Protein AF-A0A942F341-F1 (afdb_monomer_lite)

Sequence (198 aa):
MPNTPIDQIRTALAEVRGSGQTAVDIAALLTFLDSVEADAPADAEIRKLNHDSQLTQYKAEHERHLAYYKASTDAEQEMFKSVIETAKTALSTSILVNGGATVALLAFLGNLLAKSQPAAAAMQAALNVSIICFALGVLLGAAATGTTYCAQYCYHRDFRRSAVTFHVLTVVLILSTYIAFASGLIGAYHAFLPRGAA

Secondary structure (DSSP, 8-state):
---SHHHHHHHHHHHHHHTT-----HHHHHHHHHHHHHTSHHHHHHHHHHHHHHHHHHHHHHHHHHHHHHHHHHHHHHHHHHHHHHHHHHHHHHHHHHHHHHHHHHHHHHHHHHTT-TTHHHHHHHHHHHHHHHHHHHHHHHHHHHHHHHHHHHHHTT-HHHHHHHHHHHHHHHHHHHHHHHHHHHHHHHHHS-S---

pLDDT: mean 87.27, std 11.6, range [35.25, 97.94]

Radius of gyration: 43.1 Å; chains: 1; bounding box: 89×33×111 Å

Foldseek 3Di:
DPPDLVSVLVVVVVVCVVVPDPDDDPVVVVVVVVVSVVVCPVVVVVVVVVVVVVVVVVVVVVVVVVVVVVVVVVVVVVVVVVVVVVVVVLLVVLLVVLVVLLVVLVVVLVVLVVVPDPLSVVLVVLLVLLSVLSVLLNVLSVVLVVLQVVLVVCVVVVVVVSNVVSVVSSVVSNVSSVVSNVRSVVSNVVSPDDPPDD

Structure (mmCIF, N/CA/C/O backbone):
data_AF-A0A942F341-F1
#
_entry.id   AF-A0A942F341-F1
#
loop_
_atom_site.group_PDB
_atom_site.id
_atom_site.type_symbol
_atom_site.label_atom_id
_atom_site.label_alt_id
_atom_site.label_comp_id
_atom_site.label_asym_id
_atom_site.label_entity_id
_atom_site.label_seq_id
_atom_site.pdbx_PDB_ins_code
_atom_site.Cartn_x
_atom_site.Cartn_y
_atom_site.Cartn_z
_atom_site.occupancy
_atom_site.B_iso_or_equiv
_atom_site.auth_seq_id
_atom_site.auth_comp_id
_atom_site.auth_asym_id
_atom_site.auth_atom_id
_atom_site.pdbx_PDB_model_num
ATOM 1 N N . MET A 1 1 ? -41.975 -22.857 56.292 1.00 38.16 1 MET A N 1
ATOM 2 C CA . MET A 1 1 ? -41.283 -22.044 57.312 1.00 38.16 1 MET A CA 1
ATOM 3 C C . MET A 1 1 ? -41.514 -20.585 56.944 1.00 38.16 1 MET A C 1
ATOM 5 O O . MET A 1 1 ? -41.358 -20.282 55.764 1.00 38.16 1 MET A O 1
ATOM 9 N N . PRO A 1 2 ? -42.011 -19.732 57.854 1.00 46.19 2 PRO A N 1
ATOM 10 C CA . PRO A 1 2 ? -42.279 -18.325 57.551 1.00 46.19 2 PRO A CA 1
ATOM 11 C C . PRO A 1 2 ? -40.948 -17.598 57.299 1.00 46.19 2 PRO A C 1
ATOM 13 O O . PRO A 1 2 ? -40.126 -17.499 58.203 1.00 46.19 2 PRO A O 1
ATOM 16 N N . ASN A 1 3 ? -40.716 -17.142 56.064 1.00 59.94 3 ASN A N 1
ATOM 17 C CA . ASN A 1 3 ? -39.423 -16.595 55.615 1.00 59.94 3 ASN A CA 1
ATOM 18 C C . ASN A 1 3 ? -39.366 -15.058 55.633 1.00 59.94 3 ASN A C 1
ATOM 20 O O . ASN A 1 3 ? -38.418 -14.472 55.115 1.00 59.94 3 ASN A O 1
ATOM 24 N N . THR A 1 4 ? -40.370 -14.387 56.204 1.00 71.94 4 THR A N 1
ATOM 25 C CA . THR A 1 4 ? -40.363 -12.929 56.354 1.00 71.94 4 THR A CA 1
ATOM 26 C C . THR A 1 4 ? -40.801 -12.515 57.763 1.00 71.94 4 THR A C 1
ATOM 28 O O . THR A 1 4 ? -41.647 -13.191 58.355 1.00 71.94 4 THR A O 1
ATOM 31 N N . PRO A 1 5 ? -40.290 -11.391 58.305 1.00 73.69 5 PRO A N 1
ATOM 32 C CA . PRO A 1 5 ? -40.703 -10.870 59.615 1.00 73.69 5 PRO A CA 1
ATOM 33 C C . PRO A 1 5 ? -42.221 -10.650 59.730 1.00 73.69 5 PRO A C 1
ATOM 35 O O . PRO A 1 5 ? -42.820 -10.858 60.781 1.00 73.69 5 PRO A O 1
ATOM 38 N N . ILE A 1 6 ? -42.880 -10.308 58.617 1.00 77.56 6 ILE A N 1
ATOM 39 C CA . ILE A 1 6 ? -44.336 -10.126 58.548 1.00 77.56 6 ILE A CA 1
ATOM 40 C C . ILE A 1 6 ? -45.082 -11.458 58.724 1.00 77.56 6 ILE A C 1
ATOM 42 O O . ILE A 1 6 ? -46.132 -11.491 59.368 1.00 77.56 6 ILE A O 1
ATOM 46 N N . ASP A 1 7 ? -44.549 -12.563 58.197 1.00 79.38 7 ASP A N 1
ATOM 47 C CA . ASP A 1 7 ? -45.158 -13.887 58.363 1.00 79.38 7 ASP A CA 1
ATOM 48 C C . ASP A 1 7 ? -45.036 -14.396 59.804 1.00 79.38 7 ASP A C 1
ATOM 50 O O . ASP A 1 7 ? -45.954 -15.051 60.307 1.00 79.38 7 ASP A O 1
ATOM 54 N N . GLN A 1 8 ? -43.944 -14.058 60.495 1.00 77.56 8 GLN A N 1
ATOM 55 C CA . GLN A 1 8 ? -43.759 -14.377 61.914 1.00 77.56 8 GLN A CA 1
ATOM 56 C C . GLN A 1 8 ? -44.781 -13.634 62.787 1.00 77.56 8 GLN A C 1
ATOM 58 O O . GLN A 1 8 ? -45.459 -14.260 63.602 1.00 77.56 8 GLN A O 1
ATOM 63 N N . ILE A 1 9 ? -44.991 -12.336 62.533 1.00 83.00 9 ILE A N 1
ATOM 64 C CA . ILE A 1 9 ? -46.016 -11.528 63.216 1.00 83.00 9 ILE A CA 1
ATOM 65 C C . ILE A 1 9 ? -47.422 -12.093 62.964 1.00 83.00 9 ILE A C 1
ATOM 67 O O . ILE A 1 9 ? -48.213 -12.244 63.895 1.00 83.00 9 ILE A O 1
ATOM 71 N N . ARG A 1 10 ? -47.747 -12.450 61.714 1.00 83.31 10 ARG A N 1
ATOM 72 C CA . ARG A 1 10 ? -49.054 -13.042 61.372 1.00 83.31 10 ARG A CA 1
ATOM 73 C C . ARG A 1 10 ? -49.293 -14.379 62.067 1.00 83.31 10 ARG A C 1
ATOM 75 O O . ARG A 1 10 ? -50.416 -14.639 62.492 1.00 83.31 10 ARG A O 1
ATOM 82 N N . THR A 1 11 ? -48.257 -15.205 62.183 1.00 84.12 11 THR A N 1
ATOM 83 C CA . THR A 1 11 ? -48.343 -16.517 62.837 1.00 84.12 11 THR A CA 1
ATOM 84 C C . THR A 1 11 ? -48.561 -16.362 64.343 1.00 84.12 11 THR A C 1
ATOM 86 O O . THR A 1 11 ? -49.495 -16.956 64.875 1.00 84.12 11 THR A O 1
ATOM 89 N N . ALA A 1 12 ? -47.798 -15.485 65.003 1.00 82.06 12 ALA A N 1
ATOM 90 C CA . ALA A 1 12 ? -47.948 -15.205 66.433 1.00 82.06 12 ALA A CA 1
ATOM 91 C C . ALA A 1 12 ? -49.340 -14.636 66.773 1.00 82.06 12 ALA A C 1
ATOM 93 O O . ALA A 1 12 ? -49.991 -15.080 67.718 1.00 82.06 12 ALA A O 1
ATOM 94 N N . LEU A 1 13 ? -49.859 -13.710 65.957 1.00 83.75 13 LEU A N 1
ATOM 95 C CA . LEU A 1 13 ? -51.214 -13.172 66.137 1.00 83.75 13 LEU A CA 1
ATOM 96 C C . LEU A 1 13 ? -52.308 -14.228 65.905 1.00 83.75 13 LEU A C 1
ATOM 98 O O . LEU A 1 13 ? -53.338 -14.202 66.579 1.00 83.75 13 LEU A O 1
ATOM 102 N N . ALA A 1 14 ? -52.110 -15.160 64.967 1.00 84.56 14 ALA A N 1
ATOM 103 C CA . ALA A 1 14 ? -53.049 -16.255 64.730 1.00 84.56 14 ALA A CA 1
ATOM 104 C C . ALA A 1 14 ? -53.091 -17.248 65.904 1.00 84.56 14 ALA A C 1
ATOM 106 O O . ALA A 1 14 ? -54.167 -17.733 66.255 1.00 84.56 14 ALA A O 1
ATOM 107 N N . GLU A 1 15 ? -51.949 -17.505 66.539 1.00 84.56 15 GLU A N 1
ATOM 108 C CA . GLU A 1 15 ? -51.826 -18.386 67.703 1.00 84.56 15 GLU A CA 1
ATOM 109 C C . GLU A 1 15 ? -52.485 -17.780 68.953 1.00 84.56 15 GLU A C 1
ATOM 111 O O . GLU A 1 15 ? -53.292 -18.437 69.615 1.00 84.56 15 GLU A O 1
ATOM 116 N N . VAL A 1 16 ? -52.253 -16.487 69.209 1.00 83.75 16 VAL A N 1
ATOM 117 C CA . VAL A 1 16 ? -52.914 -15.729 70.291 1.00 83.75 16 VAL A CA 1
ATOM 118 C C . VAL A 1 16 ? -54.429 -15.631 70.071 1.00 83.75 16 VAL A C 1
ATOM 120 O O . VAL A 1 16 ? -55.219 -15.701 71.011 1.00 83.75 16 VAL A O 1
ATOM 123 N N . ARG A 1 17 ? -54.874 -15.544 68.815 1.00 83.38 17 ARG A N 1
ATOM 124 C CA . ARG A 1 17 ? -56.303 -15.601 68.485 1.00 83.38 17 ARG A CA 1
ATOM 125 C C . ARG A 1 17 ? -56.902 -16.993 68.720 1.00 83.38 17 ARG A C 1
ATOM 127 O O . ARG A 1 17 ? -58.047 -17.097 69.157 1.00 83.38 17 ARG A O 1
ATOM 134 N N . GLY A 1 18 ? -56.147 -18.058 68.440 1.00 81.81 18 GLY A N 1
ATOM 135 C CA . GLY A 1 18 ? -56.561 -19.450 68.651 1.00 81.81 18 GLY A CA 1
ATOM 136 C C . GLY A 1 18 ? -56.750 -19.823 70.125 1.00 81.81 18 GLY A C 1
ATOM 137 O O . GLY A 1 18 ? -57.582 -20.672 70.436 1.00 81.81 18 GLY A O 1
ATOM 138 N N . SER A 1 19 ? -56.052 -19.142 71.037 1.00 80.50 19 SER A N 1
ATOM 139 C CA . SER A 1 19 ? -56.212 -19.287 72.492 1.00 80.50 19 SER A CA 1
ATOM 140 C C . SER A 1 19 ? -57.372 -18.467 73.081 1.00 80.50 19 SER A C 1
ATOM 142 O O . SER A 1 19 ? -57.554 -18.434 74.298 1.00 80.50 19 SER A O 1
ATOM 144 N N . GLY A 1 20 ? -58.205 -17.850 72.232 1.00 79.69 20 GLY A N 1
ATOM 145 C CA . GLY A 1 20 ? -59.437 -17.166 72.632 1.00 79.69 20 GLY A CA 1
ATOM 146 C C . GLY A 1 20 ? -59.272 -15.686 72.984 1.00 79.69 20 GLY A C 1
ATOM 147 O O . GLY A 1 20 ? -60.250 -15.054 73.383 1.00 79.69 20 GLY A O 1
ATOM 148 N N . GLN A 1 21 ? -58.079 -15.103 72.817 1.00 79.06 21 GLN A N 1
ATOM 149 C CA . GLN A 1 21 ? -57.884 -13.662 72.987 1.00 79.06 21 GLN A CA 1
ATOM 150 C C . GLN A 1 21 ? -58.311 -12.889 71.732 1.00 79.06 21 GLN A C 1
ATOM 152 O O . GLN A 1 21 ? -57.914 -13.197 70.609 1.00 79.06 21 G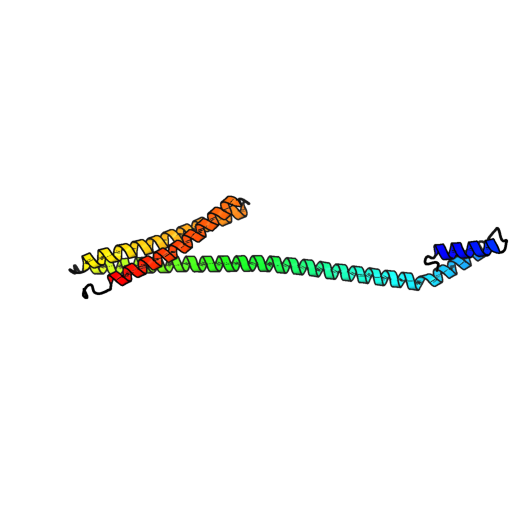LN A O 1
ATOM 157 N N . THR A 1 22 ? -59.114 -11.841 71.924 1.00 78.50 22 THR A N 1
ATOM 158 C CA . THR A 1 22 ? -59.578 -10.940 70.851 1.00 78.50 22 THR A CA 1
ATOM 159 C C . THR A 1 22 ? -58.888 -9.577 70.865 1.00 78.50 22 THR A C 1
ATOM 161 O O . THR A 1 22 ? -59.092 -8.782 69.951 1.00 78.50 22 THR A O 1
ATOM 164 N N . ALA A 1 23 ? -58.091 -9.300 71.898 1.00 76.44 23 ALA A N 1
ATOM 165 C CA . ALA A 1 23 ? -57.328 -8.072 72.070 1.00 76.44 23 ALA A CA 1
ATOM 166 C C . ALA A 1 23 ? -55.916 -8.425 72.544 1.00 76.44 23 ALA A C 1
ATOM 168 O O . ALA A 1 23 ? -55.753 -9.303 73.389 1.00 76.44 23 ALA A O 1
ATOM 169 N N . VAL A 1 24 ? -54.919 -7.739 71.990 1.00 80.25 24 VAL A N 1
ATOM 170 C CA . VAL A 1 24 ? -53.507 -7.894 72.353 1.00 80.25 24 VAL A CA 1
ATOM 171 C C . VAL A 1 24 ? -53.073 -6.634 73.086 1.00 80.25 24 VAL A C 1
ATOM 173 O O . VAL A 1 24 ? -53.390 -5.525 72.652 1.00 80.25 24 VAL A O 1
ATOM 176 N N . ASP A 1 25 ? -52.368 -6.806 74.199 1.00 87.19 25 ASP A N 1
ATOM 177 C CA . ASP A 1 25 ? -51.787 -5.687 74.931 1.00 87.19 25 ASP A CA 1
ATOM 178 C C . ASP A 1 25 ? -50.686 -5.005 74.103 1.00 87.19 25 ASP A C 1
ATOM 180 O O . ASP A 1 25 ? -49.832 -5.663 73.504 1.00 87.19 25 ASP A O 1
ATOM 184 N N . ILE A 1 26 ? -50.712 -3.672 74.063 1.00 78.94 26 ILE A N 1
ATOM 185 C CA . ILE A 1 26 ? -49.788 -2.882 73.241 1.00 78.94 26 ILE A CA 1
ATOM 186 C C . ILE A 1 26 ? -48.346 -3.039 73.741 1.00 78.94 26 ILE A C 1
ATOM 188 O O . ILE A 1 26 ? -47.437 -3.141 72.920 1.00 78.94 26 ILE A O 1
ATOM 192 N N . ALA A 1 27 ? -48.118 -3.101 75.056 1.00 83.12 27 ALA A N 1
ATOM 193 C CA . ALA A 1 27 ? -46.773 -3.253 75.608 1.00 83.12 27 ALA A CA 1
ATOM 194 C C . ALA A 1 27 ? -46.204 -4.654 75.328 1.00 83.12 27 ALA A C 1
ATOM 196 O O . ALA A 1 27 ? -45.030 -4.785 74.979 1.00 83.12 27 ALA A O 1
ATOM 197 N N . ALA A 1 28 ? -47.041 -5.692 75.393 1.00 83.00 28 ALA A N 1
ATOM 198 C CA . ALA A 1 28 ? -46.665 -7.050 75.002 1.00 83.00 28 ALA A CA 1
ATOM 199 C C . ALA A 1 28 ? -46.344 -7.154 73.500 1.00 83.00 28 ALA A C 1
ATOM 201 O O . ALA A 1 28 ? -45.360 -7.791 73.125 1.00 83.00 28 ALA A O 1
ATOM 202 N N . LEU A 1 29 ? -47.131 -6.492 72.642 1.00 83.81 29 LEU A N 1
ATOM 203 C CA . LEU A 1 29 ? -46.875 -6.458 71.201 1.00 83.81 29 LEU A CA 1
ATOM 204 C C . LEU A 1 29 ? -45.575 -5.716 70.871 1.00 83.81 29 LEU A C 1
ATOM 206 O O . LEU A 1 29 ? -44.805 -6.202 70.052 1.00 83.81 29 LEU A O 1
ATOM 210 N N . LEU A 1 30 ? -45.310 -4.579 71.519 1.00 84.12 30 LEU A N 1
ATOM 211 C CA . LEU A 1 30 ? -44.050 -3.847 71.356 1.00 84.12 30 LEU A CA 1
ATOM 212 C C . LEU A 1 30 ? -42.851 -4.693 71.802 1.00 84.12 30 LEU A C 1
ATOM 214 O O . LEU A 1 30 ? -41.894 -4.815 71.052 1.00 84.12 30 LEU A O 1
ATOM 218 N N . THR A 1 31 ? -42.956 -5.384 72.941 1.00 85.56 31 THR A N 1
ATOM 219 C CA . THR A 1 31 ? -41.899 -6.289 73.434 1.00 85.56 31 THR A CA 1
ATOM 220 C C . THR A 1 31 ? -41.618 -7.433 72.451 1.00 85.56 31 THR A C 1
ATOM 222 O O . THR A 1 31 ? -40.469 -7.818 72.239 1.00 85.56 31 THR A O 1
ATOM 225 N N . PHE A 1 32 ? -42.663 -7.980 71.824 1.00 82.75 32 PHE A N 1
ATOM 226 C CA . PHE A 1 32 ? -42.508 -8.992 70.781 1.00 82.75 32 PHE A CA 1
ATOM 227 C C . PHE A 1 32 ? -41.848 -8.414 69.521 1.00 82.75 32 PHE A C 1
ATOM 229 O O . PHE A 1 32 ? -40.933 -9.030 68.980 1.00 82.75 32 PHE A O 1
ATOM 236 N N . LEU A 1 33 ? -42.265 -7.227 69.070 1.00 81.50 33 LEU A N 1
ATOM 237 C CA . LEU A 1 33 ? -41.658 -6.555 67.917 1.00 81.50 33 LEU A CA 1
ATOM 238 C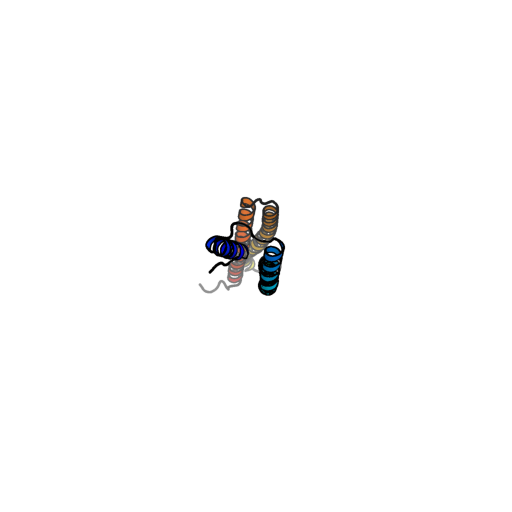 C . LEU A 1 33 ? -40.172 -6.248 68.155 1.00 81.50 33 LEU A C 1
ATOM 240 O O . LEU A 1 33 ? -39.367 -6.537 67.274 1.00 81.50 33 LEU A O 1
ATOM 244 N N . ASP A 1 34 ? -39.805 -5.790 69.355 1.00 82.12 34 ASP A N 1
ATOM 245 C CA . ASP A 1 34 ? -38.410 -5.562 69.754 1.00 82.12 34 ASP A CA 1
ATOM 246 C C . ASP A 1 34 ? -37.585 -6.861 69.687 1.00 82.12 34 ASP A C 1
ATOM 248 O O . ASP A 1 34 ? -36.433 -6.849 69.255 1.00 82.12 34 ASP A O 1
ATOM 252 N N . SER A 1 35 ? -38.174 -8.007 70.058 1.00 77.62 35 SER A N 1
ATOM 253 C CA . SER A 1 35 ? -37.505 -9.315 69.965 1.00 77.62 35 SER A CA 1
ATOM 254 C C . SER A 1 35 ? -37.313 -9.792 68.520 1.00 77.62 35 SER A C 1
ATOM 256 O O . SER A 1 35 ? -36.260 -10.326 68.183 1.00 77.62 35 SER A O 1
ATOM 258 N N . VAL A 1 36 ? -38.285 -9.526 67.640 1.00 75.50 36 VAL A N 1
ATOM 259 C CA . VAL A 1 36 ? -38.202 -9.862 66.209 1.00 75.50 36 VAL A CA 1
ATOM 260 C C . VAL A 1 36 ? -37.186 -8.965 65.492 1.00 75.50 36 VAL A C 1
ATOM 262 O O . VAL A 1 36 ? -36.497 -9.412 64.577 1.00 75.50 36 VAL A O 1
ATOM 265 N N . GLU A 1 37 ? -37.062 -7.702 65.906 1.00 69.31 37 GLU A N 1
ATOM 266 C CA . GLU A 1 37 ? -36.073 -6.763 65.371 1.00 69.31 37 GLU A CA 1
ATOM 267 C C . GLU A 1 37 ? -34.652 -7.067 65.882 1.00 69.31 37 GLU A C 1
ATOM 269 O O . GLU A 1 37 ? -33.692 -6.971 65.114 1.00 69.31 37 GLU A O 1
ATOM 274 N N . ALA A 1 38 ? -34.513 -7.531 67.130 1.00 66.81 38 ALA A N 1
ATOM 275 C CA . ALA A 1 38 ? -33.248 -7.999 67.703 1.00 66.81 38 ALA A CA 1
ATOM 276 C C . ALA A 1 38 ? -32.718 -9.298 67.062 1.00 66.81 38 ALA A C 1
ATOM 278 O O . ALA A 1 38 ? -31.503 -9.502 67.037 1.00 66.81 38 ALA A O 1
ATOM 279 N N . ASP A 1 39 ? -33.597 -10.129 66.494 1.00 63.91 39 ASP A N 1
ATOM 280 C CA . ASP A 1 39 ? -33.243 -11.329 65.720 1.00 63.91 39 ASP A CA 1
ATOM 281 C C . ASP A 1 39 ? -32.966 -11.034 64.225 1.00 63.91 39 ASP A C 1
ATOM 283 O O . ASP A 1 39 ? -32.412 -11.870 63.509 1.00 63.91 39 ASP A O 1
ATOM 287 N N . ALA A 1 40 ? -33.259 -9.818 63.742 1.00 60.59 40 ALA A N 1
ATOM 288 C CA . ALA A 1 40 ? -33.011 -9.376 62.364 1.00 60.59 40 ALA A CA 1
ATOM 289 C C . ALA A 1 40 ? -31.607 -8.794 61.995 1.00 60.59 40 ALA A C 1
ATOM 291 O O . ALA A 1 40 ? -31.382 -8.571 60.793 1.00 60.59 40 ALA A O 1
ATOM 292 N N . PRO A 1 41 ? -30.640 -8.515 62.905 1.00 56.38 41 PRO A N 1
ATOM 293 C CA . PRO A 1 41 ? -29.426 -7.767 62.558 1.00 56.38 41 PRO A CA 1
ATOM 294 C C . PRO A 1 41 ? -28.422 -8.582 61.731 1.00 56.38 41 PRO A C 1
ATOM 296 O O . PRO A 1 41 ? -27.771 -8.019 60.848 1.00 56.38 41 PRO A O 1
ATOM 299 N N . ALA A 1 42 ? -28.353 -9.905 61.924 1.00 57.97 42 ALA A N 1
ATOM 300 C CA . ALA A 1 42 ? -27.475 -10.774 61.135 1.00 57.97 42 ALA A CA 1
ATOM 301 C C . ALA A 1 42 ? -27.863 -10.778 59.642 1.00 57.97 42 ALA A C 1
ATOM 303 O O . ALA A 1 42 ? -27.003 -10.704 58.765 1.00 57.97 42 ALA A O 1
ATOM 304 N N . ASP A 1 43 ? -29.161 -10.757 59.337 1.00 66.00 43 ASP A N 1
ATOM 305 C CA . ASP A 1 43 ? -29.656 -10.789 57.960 1.00 66.00 43 ASP A CA 1
ATOM 306 C C . ASP A 1 43 ? -29.518 -9.437 57.249 1.00 66.00 43 ASP A C 1
ATOM 308 O O . ASP A 1 43 ? -29.349 -9.375 56.029 1.00 66.00 43 ASP A O 1
ATOM 312 N N . ALA A 1 44 ? -29.620 -8.322 57.977 1.00 70.62 44 ALA A N 1
ATOM 313 C CA . ALA A 1 44 ? -29.443 -6.985 57.410 1.00 70.62 44 ALA A CA 1
ATOM 314 C C . ALA A 1 44 ? -27.983 -6.723 57.001 1.00 70.62 44 ALA A C 1
ATOM 316 O O . ALA A 1 44 ? -27.732 -6.253 55.887 1.00 70.62 44 ALA A O 1
ATOM 317 N N . GLU A 1 45 ? -27.026 -7.081 57.859 1.00 77.38 45 GLU A N 1
ATOM 318 C CA . GLU A 1 45 ? -25.598 -6.911 57.587 1.00 77.38 45 GLU A CA 1
ATOM 319 C C . GLU A 1 45 ? -25.111 -7.861 56.482 1.00 77.38 45 GLU A C 1
ATOM 321 O O . GLU A 1 45 ? -24.448 -7.420 55.539 1.00 77.38 45 GLU A O 1
ATOM 326 N N . ILE A 1 46 ? -25.543 -9.130 56.503 1.00 75.38 46 ILE A N 1
ATOM 327 C CA . ILE A 1 46 ? -25.253 -10.101 55.435 1.00 75.38 46 ILE A CA 1
ATOM 328 C C . ILE A 1 46 ? -25.840 -9.645 54.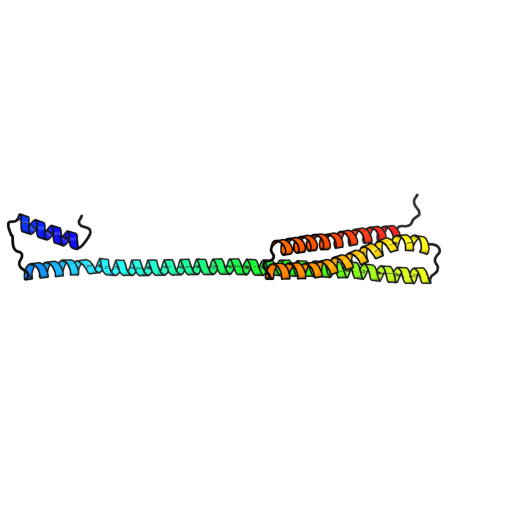090 1.00 75.38 46 ILE A C 1
ATOM 330 O O . ILE A 1 46 ? -25.173 -9.754 53.060 1.00 75.38 46 ILE A O 1
ATOM 334 N N . ARG A 1 47 ? -27.059 -9.083 54.058 1.00 77.31 47 ARG A N 1
ATOM 335 C CA . ARG A 1 47 ? -27.642 -8.522 52.822 1.00 77.31 47 ARG A CA 1
ATOM 336 C C . ARG A 1 47 ? -26.834 -7.351 52.277 1.00 77.31 47 ARG A C 1
ATOM 338 O O . ARG A 1 47 ? -26.642 -7.277 51.066 1.00 77.31 47 ARG A O 1
ATOM 345 N N . LYS A 1 48 ? -26.346 -6.464 53.146 1.00 84.00 48 LYS A N 1
ATOM 346 C CA . LYS A 1 48 ? -25.523 -5.319 52.743 1.00 84.00 48 LYS A CA 1
ATOM 347 C C . LYS A 1 48 ? -24.165 -5.766 52.197 1.00 84.00 48 LYS A C 1
ATOM 349 O O . LYS A 1 48 ? -23.790 -5.342 51.112 1.00 84.00 48 LYS A O 1
ATOM 354 N N . LEU A 1 49 ? -23.490 -6.692 52.881 1.00 83.06 49 LEU A N 1
ATOM 355 C CA . LEU A 1 49 ? -22.237 -7.300 52.416 1.00 83.06 49 LEU A CA 1
ATOM 356 C C . LEU A 1 49 ? -22.407 -8.010 51.066 1.00 83.06 49 LEU A C 1
ATOM 358 O O . LEU A 1 49 ? -21.584 -7.838 50.169 1.00 83.06 49 LEU A O 1
ATOM 362 N N . ASN A 1 50 ? -23.494 -8.767 50.890 1.00 82.38 50 ASN A N 1
ATOM 363 C CA . ASN A 1 50 ? -23.809 -9.416 49.617 1.00 82.38 50 ASN A CA 1
ATOM 364 C C . ASN A 1 50 ? -24.093 -8.398 48.508 1.00 82.38 50 ASN A C 1
ATOM 366 O O . ASN A 1 50 ? -23.637 -8.585 47.383 1.00 82.38 50 ASN A O 1
ATOM 370 N N . HIS A 1 51 ? -24.816 -7.320 48.815 1.00 85.88 51 HIS A N 1
ATOM 371 C CA . HIS A 1 51 ? -25.084 -6.248 47.863 1.00 85.88 51 HIS A CA 1
ATOM 372 C C . HIS A 1 51 ? -23.799 -5.521 47.442 1.00 85.88 51 HIS A C 1
ATOM 374 O O . HIS A 1 51 ? -23.558 -5.363 46.247 1.00 85.88 51 HIS A O 1
ATOM 380 N N . ASP A 1 52 ? -22.938 -5.154 48.392 1.00 89.75 52 ASP A N 1
ATOM 381 C CA . ASP A 1 52 ? -21.662 -4.480 48.124 1.00 89.75 52 ASP A CA 1
ATOM 382 C C . ASP A 1 52 ? -20.690 -5.389 47.356 1.00 89.75 52 ASP A C 1
ATOM 384 O O . ASP A 1 52 ? -20.007 -4.941 46.429 1.00 89.75 52 ASP A O 1
ATOM 388 N N . SER A 1 53 ? -20.667 -6.684 47.686 1.00 90.19 53 SER A N 1
ATOM 389 C CA . SER A 1 53 ? -19.905 -7.701 46.953 1.00 90.19 53 SER A CA 1
ATOM 390 C C . SER A 1 53 ? -20.385 -7.820 45.505 1.00 90.19 53 SER A C 1
ATOM 392 O O . SER A 1 53 ? -19.575 -7.725 44.581 1.00 90.19 53 SER A O 1
ATOM 394 N N . GLN A 1 54 ? -21.700 -7.923 45.280 1.00 91.88 54 GLN A N 1
ATOM 395 C CA . GLN A 1 54 ? -22.280 -7.935 43.933 1.00 91.88 54 GLN A CA 1
ATOM 396 C C . GLN A 1 54 ? -21.953 -6.651 43.172 1.00 91.88 54 GLN A C 1
ATOM 398 O O . GLN A 1 54 ? -21.524 -6.715 42.025 1.00 91.88 54 GLN A O 1
ATOM 403 N N . LEU A 1 55 ? -22.098 -5.484 43.802 1.00 94.81 55 LEU A N 1
ATOM 404 C CA . LEU A 1 55 ? -21.797 -4.198 43.175 1.00 94.81 55 LEU A CA 1
ATOM 405 C C . LEU A 1 55 ? -20.323 -4.110 42.757 1.00 94.81 55 LEU A C 1
ATOM 407 O O . LEU A 1 55 ? -20.006 -3.603 41.682 1.00 94.81 55 LEU A O 1
ATOM 411 N N . THR A 1 56 ? -19.424 -4.625 43.595 1.00 93.19 56 THR A N 1
ATOM 412 C CA . THR A 1 56 ? -17.987 -4.687 43.311 1.00 93.19 56 THR A CA 1
ATOM 413 C C . THR A 1 56 ? -17.697 -5.635 42.151 1.00 93.19 56 THR A C 1
ATOM 415 O O . THR A 1 56 ? -16.946 -5.270 41.249 1.00 93.19 56 THR A O 1
ATOM 418 N N . GLN A 1 57 ? -18.332 -6.811 42.120 1.00 93.62 57 GLN A N 1
ATOM 419 C CA . GLN A 1 57 ? -18.218 -7.751 41.001 1.00 93.62 57 GLN A CA 1
ATOM 420 C C . GLN A 1 57 ? -18.739 -7.145 39.694 1.00 93.62 57 GLN A C 1
ATOM 422 O O . GLN A 1 57 ? -18.038 -7.202 38.687 1.00 93.62 57 GLN A O 1
ATOM 427 N N . TYR A 1 58 ? -19.904 -6.491 39.712 1.00 94.06 58 TYR A N 1
ATOM 428 C CA . TYR A 1 58 ? -20.456 -5.807 38.540 1.00 94.06 58 TYR A CA 1
ATOM 429 C C . TYR A 1 58 ? -19.532 -4.701 38.030 1.00 94.06 58 TYR A C 1
ATOM 431 O O . TYR A 1 58 ? -19.326 -4.581 36.824 1.00 94.06 58 TYR A O 1
ATOM 439 N N . LYS A 1 59 ? -18.946 -3.903 38.931 1.00 95.88 59 LYS A N 1
ATOM 440 C CA . LYS A 1 59 ? -17.966 -2.873 38.557 1.00 95.88 59 LYS A CA 1
ATOM 441 C C . LYS A 1 59 ? -16.712 -3.488 37.947 1.00 95.88 59 LYS A C 1
ATOM 443 O O . LYS A 1 59 ? -16.303 -3.057 36.876 1.00 95.88 59 LYS A O 1
ATOM 448 N N . ALA A 1 60 ? -16.153 -4.521 38.576 1.00 93.81 60 ALA A N 1
ATOM 449 C CA . ALA A 1 60 ? -14.965 -5.208 38.080 1.00 93.81 60 ALA A CA 1
ATOM 450 C C . ALA A 1 60 ? -15.206 -5.856 36.706 1.00 93.81 60 ALA A C 1
ATOM 452 O O . ALA A 1 60 ? -14.361 -5.773 35.816 1.00 93.81 60 ALA A O 1
ATOM 453 N N . GLU A 1 61 ? -16.372 -6.470 36.499 1.00 94.19 61 GLU A N 1
ATOM 454 C CA . GLU A 1 61 ? -16.746 -7.043 35.209 1.00 94.19 61 GLU A CA 1
ATOM 455 C C . GLU A 1 61 ? -16.945 -5.954 34.150 1.00 94.19 61 GLU A C 1
ATOM 457 O O . GLU A 1 61 ? -16.419 -6.076 33.042 1.00 94.19 61 GLU A O 1
ATOM 462 N N . HIS A 1 62 ? -17.625 -4.859 34.490 1.00 95.44 62 HIS A N 1
ATOM 463 C CA . HIS A 1 62 ? -17.808 -3.727 33.586 1.00 95.44 62 HIS A CA 1
ATOM 464 C C . HIS A 1 62 ? -16.472 -3.096 33.174 1.00 95.44 62 HIS A C 1
ATOM 466 O O . HIS A 1 62 ? -16.228 -2.891 31.985 1.00 95.44 62 HIS A O 1
ATOM 472 N N . GLU A 1 63 ? -15.577 -2.854 34.131 1.00 95.88 63 GLU A N 1
ATOM 473 C CA . GLU A 1 63 ? -14.224 -2.354 33.876 1.00 95.88 63 GLU A CA 1
ATOM 474 C C . GLU A 1 63 ? -13.426 -3.319 33.000 1.00 95.88 63 GLU A C 1
ATOM 476 O O . GLU A 1 63 ? -12.781 -2.884 32.045 1.00 95.88 63 GLU A O 1
ATOM 481 N N . ARG A 1 64 ? -13.524 -4.632 33.249 1.00 95.19 64 ARG A N 1
ATOM 482 C CA . ARG A 1 64 ? -12.902 -5.653 32.397 1.00 95.19 64 ARG A CA 1
ATOM 483 C C . ARG A 1 64 ? -13.437 -5.589 30.969 1.00 95.19 64 ARG A C 1
ATOM 485 O O . ARG A 1 64 ? -12.646 -5.655 30.032 1.00 95.19 64 ARG A O 1
ATOM 492 N N . HIS A 1 65 ? -14.751 -5.460 30.787 1.00 95.50 65 HIS A N 1
ATOM 493 C CA . HIS A 1 65 ? -15.348 -5.337 29.459 1.00 95.50 65 HIS A CA 1
ATOM 494 C C . HIS A 1 65 ? -14.874 -4.071 28.750 1.00 95.50 65 HIS A C 1
ATOM 496 O O . HIS A 1 65 ? -14.438 -4.158 27.607 1.00 95.50 65 HIS A O 1
ATOM 502 N N . LEU A 1 66 ? -14.891 -2.917 29.420 1.00 97.06 66 LEU A N 1
ATOM 503 C CA . LEU A 1 66 ? -14.389 -1.665 28.853 1.00 97.06 66 LEU A CA 1
ATOM 504 C C . LEU A 1 66 ? -12.909 -1.766 28.471 1.00 97.06 66 LEU A C 1
ATOM 506 O O . LEU A 1 66 ? -12.534 -1.360 27.372 1.00 97.06 66 LEU A O 1
ATOM 510 N N . ALA A 1 67 ? -12.082 -2.338 29.347 1.00 95.94 67 ALA A N 1
ATOM 511 C CA . ALA A 1 67 ? -10.664 -2.554 29.088 1.00 95.94 67 ALA A CA 1
ATOM 512 C C . ALA A 1 67 ? -10.448 -3.490 27.892 1.00 95.94 67 ALA A C 1
ATOM 514 O O . ALA A 1 67 ? -9.620 -3.198 27.033 1.00 95.94 67 ALA A O 1
ATOM 515 N N . TYR A 1 68 ? -11.226 -4.571 27.798 1.00 95.56 68 TYR A N 1
ATOM 516 C CA . TYR A 1 68 ? -11.172 -5.506 26.678 1.00 95.56 68 TYR A CA 1
ATOM 517 C C . TYR A 1 68 ? -11.578 -4.846 25.356 1.00 95.56 68 TYR A C 1
ATOM 519 O O . TYR A 1 68 ? -10.839 -4.940 24.379 1.00 95.56 68 TYR A O 1
ATOM 527 N N . TYR A 1 69 ? -12.713 -4.137 25.322 1.00 95.31 69 TYR A N 1
ATOM 528 C CA . TYR A 1 69 ? -13.164 -3.431 24.120 1.00 95.31 69 TYR A CA 1
ATOM 529 C C . TYR A 1 69 ? -12.142 -2.396 23.672 1.00 95.31 69 TYR A C 1
ATOM 531 O O . TYR A 1 69 ? -11.788 -2.369 22.498 1.00 95.31 69 TYR A O 1
ATOM 539 N N . LYS A 1 70 ? -11.623 -1.596 24.608 1.00 96.44 70 LYS A N 1
ATOM 540 C CA . LYS A 1 70 ? -10.600 -0.595 24.317 1.00 96.44 70 LYS A CA 1
ATOM 541 C C . LYS A 1 70 ? -9.328 -1.232 23.758 1.00 96.44 70 LYS A C 1
ATOM 543 O O . LYS A 1 70 ? -8.841 -0.798 22.721 1.00 96.44 70 LYS A O 1
ATOM 548 N N . ALA A 1 71 ? -8.830 -2.292 24.396 1.00 95.81 71 ALA A N 1
ATOM 549 C CA . ALA A 1 71 ? -7.655 -3.014 23.917 1.00 95.81 71 ALA A CA 1
ATOM 550 C C . ALA A 1 71 ? -7.876 -3.603 22.514 1.00 95.81 71 ALA A C 1
ATOM 552 O O . ALA A 1 71 ? -6.988 -3.517 21.672 1.00 95.81 71 ALA A O 1
ATOM 553 N N . SER A 1 72 ? -9.066 -4.147 22.238 1.00 95.19 72 SER A N 1
ATOM 554 C CA . SER A 1 72 ? -9.421 -4.671 20.914 1.00 95.19 72 SER A CA 1
ATOM 555 C C . SER A 1 72 ? -9.458 -3.569 19.856 1.00 95.19 72 SER A C 1
ATOM 557 O O . SER A 1 72 ? -8.852 -3.717 18.799 1.00 95.19 72 SER A O 1
ATOM 559 N N . THR A 1 73 ? -10.123 -2.443 20.134 1.00 95.38 73 THR A N 1
ATOM 560 C CA . THR A 1 73 ? -10.202 -1.324 19.184 1.00 95.38 73 THR A CA 1
ATOM 561 C C . THR A 1 73 ? -8.840 -0.689 18.930 1.00 95.38 73 THR A C 1
ATOM 563 O O . THR A 1 73 ? -8.535 -0.324 17.794 1.00 95.38 73 THR A O 1
ATOM 566 N N . ASP A 1 74 ? -8.008 -0.573 19.966 1.00 94.88 74 ASP A N 1
ATOM 567 C CA . ASP A 1 74 ? -6.659 -0.019 19.851 1.00 94.88 74 ASP A CA 1
ATOM 568 C C . ASP A 1 74 ? -5.770 -0.954 19.013 1.00 94.88 74 ASP A C 1
ATOM 570 O O . ASP A 1 74 ? -5.096 -0.495 18.087 1.00 94.88 74 ASP A O 1
ATOM 574 N N . ALA A 1 75 ? -5.850 -2.270 19.250 1.00 95.44 75 ALA A N 1
ATOM 575 C CA . ALA A 1 75 ? -5.139 -3.277 18.464 1.00 95.44 75 ALA A CA 1
ATOM 576 C C . ALA A 1 75 ? -5.569 -3.283 16.986 1.00 95.44 75 ALA A C 1
ATOM 578 O O . ALA A 1 75 ? -4.720 -3.363 16.098 1.00 95.44 75 ALA A O 1
ATOM 579 N N . GLU A 1 76 ? -6.867 -3.151 16.692 1.00 92.00 76 GLU A N 1
ATOM 580 C CA . GLU A 1 76 ? -7.371 -3.046 15.315 1.00 92.00 76 GLU A CA 1
ATOM 581 C C . GLU A 1 76 ? -6.826 -1.804 14.595 1.00 92.00 76 GLU A C 1
ATOM 583 O O . GLU A 1 76 ? -6.394 -1.889 13.441 1.00 92.00 76 GLU A O 1
ATOM 588 N N . GLN A 1 77 ? -6.800 -0.652 15.272 1.00 91.25 77 GLN A N 1
ATOM 589 C CA . GLN A 1 77 ? -6.252 0.582 14.708 1.00 91.25 77 GLN A CA 1
ATOM 590 C C . GLN A 1 77 ? -4.742 0.494 14.479 1.00 91.25 77 GLN A C 1
ATOM 592 O O . GLN A 1 77 ? -4.247 0.978 13.457 1.00 91.25 77 GLN A O 1
ATOM 597 N N . GLU A 1 78 ? -4.001 -0.097 15.414 1.00 94.94 78 GLU A N 1
ATOM 598 C CA . GLU A 1 78 ? -2.558 -0.288 15.290 1.00 94.94 78 GLU A CA 1
ATOM 599 C C . GLU A 1 78 ? -2.221 -1.256 14.151 1.00 94.94 78 GLU A C 1
ATOM 601 O O . GLU A 1 78 ? -1.387 -0.940 13.298 1.00 94.94 78 GLU A O 1
ATOM 606 N N . MET A 1 79 ? -2.938 -2.379 14.061 1.00 93.62 79 MET A N 1
ATOM 607 C CA . MET A 1 79 ? -2.807 -3.328 12.958 1.00 93.62 79 MET A CA 1
ATOM 608 C C . MET A 1 79 ? -3.098 -2.652 11.614 1.00 93.62 79 MET A C 1
ATOM 610 O O . MET A 1 79 ? -2.318 -2.791 10.671 1.00 93.62 79 MET A O 1
ATOM 614 N N . PHE A 1 80 ? -4.177 -1.871 11.522 1.00 86.56 80 PHE A N 1
ATOM 615 C CA . PHE A 1 80 ? -4.515 -1.141 10.303 1.00 86.56 80 PHE A CA 1
ATOM 616 C C . PHE A 1 80 ? -3.412 -0.152 9.897 1.00 86.56 80 PHE A C 1
ATOM 618 O O . PHE A 1 80 ? -2.992 -0.134 8.739 1.00 86.56 80 PHE A O 1
ATOM 625 N N . LYS A 1 81 ? -2.883 0.631 10.847 1.00 89.75 81 LYS A N 1
ATOM 626 C CA . LYS A 1 81 ? -1.757 1.549 10.600 1.00 89.75 81 LYS A CA 1
ATOM 627 C C . LYS A 1 81 ? -0.511 0.804 10.119 1.00 8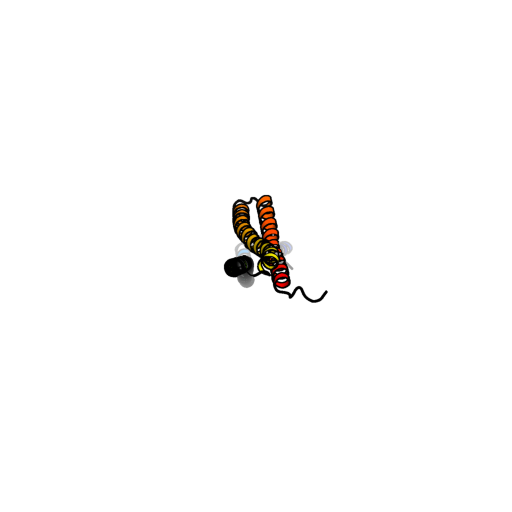9.75 81 LYS A C 1
ATOM 629 O O . LYS A 1 81 ? 0.104 1.230 9.144 1.00 89.75 81 LYS A O 1
ATOM 634 N N . SER A 1 82 ? -0.172 -0.313 10.760 1.00 94.31 82 SER A N 1
ATOM 635 C CA . SER A 1 82 ? 0.975 -1.153 10.395 1.00 94.31 82 SER A CA 1
ATOM 636 C C . SER A 1 82 ? 0.867 -1.684 8.959 1.00 94.31 82 SER A C 1
ATOM 638 O O . SER A 1 82 ? 1.813 -1.573 8.173 1.00 94.31 82 SER A O 1
ATOM 640 N N . VAL A 1 83 ? -0.313 -2.176 8.566 1.00 88.75 83 VAL A N 1
ATOM 641 C CA . VAL A 1 83 ? -0.577 -2.649 7.197 1.00 88.75 83 VAL A CA 1
ATOM 642 C C . VAL A 1 83 ? -0.434 -1.516 6.177 1.00 88.75 83 VAL A C 1
ATOM 644 O O . VAL A 1 83 ? 0.206 -1.706 5.141 1.00 88.75 83 VAL A O 1
ATOM 647 N N . ILE A 1 84 ? -0.981 -0.328 6.459 1.00 85.38 84 ILE A N 1
ATOM 648 C CA . ILE A 1 84 ? -0.884 0.830 5.557 1.00 85.38 84 ILE A CA 1
ATOM 649 C C . ILE A 1 84 ? 0.564 1.306 5.400 1.00 85.38 84 ILE A C 1
ATOM 651 O O . ILE A 1 84 ? 0.993 1.567 4.275 1.00 85.38 84 ILE A O 1
ATOM 655 N N . GLU A 1 85 ? 1.340 1.382 6.484 1.00 90.88 85 GLU A N 1
ATOM 656 C CA . GLU A 1 85 ? 2.743 1.806 6.400 1.00 90.88 85 GLU A CA 1
ATOM 657 C C . GLU A 1 85 ? 3.599 0.772 5.653 1.00 90.88 85 GLU A C 1
ATOM 659 O O . GLU A 1 85 ? 4.444 1.132 4.826 1.00 90.88 85 GLU A O 1
ATOM 664 N N . THR A 1 86 ? 3.321 -0.520 5.854 1.00 92.50 86 THR A N 1
ATOM 665 C CA . THR A 1 86 ? 3.960 -1.606 5.096 1.00 92.50 86 THR A CA 1
ATOM 666 C C . THR A 1 86 ? 3.637 -1.495 3.604 1.00 92.50 86 THR A C 1
ATOM 668 O O . THR A 1 86 ? 4.540 -1.559 2.768 1.00 92.50 86 THR A O 1
ATOM 671 N N . ALA A 1 87 ? 2.371 -1.253 3.246 1.00 88.25 87 ALA A N 1
ATOM 672 C CA . ALA A 1 87 ? 1.947 -1.079 1.857 1.00 88.25 87 ALA A CA 1
ATOM 673 C C . ALA A 1 87 ? 2.590 0.153 1.199 1.00 88.25 87 ALA A C 1
ATOM 675 O O . ALA A 1 87 ? 3.068 0.079 0.067 1.00 88.25 87 ALA A O 1
ATOM 676 N N . LYS A 1 88 ? 2.659 1.278 1.917 1.00 89.62 88 LYS A N 1
ATOM 677 C CA . LYS A 1 88 ? 3.333 2.503 1.466 1.00 89.62 88 LYS A CA 1
ATOM 678 C C . LYS A 1 88 ? 4.828 2.281 1.240 1.00 89.62 88 LYS A C 1
ATOM 680 O O . LYS A 1 88 ? 5.372 2.768 0.245 1.00 89.62 88 LYS A O 1
ATOM 685 N N . THR A 1 89 ? 5.481 1.533 2.128 1.00 93.56 89 THR A N 1
ATOM 686 C CA . THR A 1 89 ? 6.892 1.155 1.980 1.00 93.56 89 THR A CA 1
ATOM 687 C C . THR A 1 89 ? 7.081 0.300 0.731 1.00 93.56 89 THR A C 1
ATOM 689 O O . THR A 1 89 ? 7.880 0.657 -0.129 1.00 93.56 89 THR A O 1
ATOM 692 N N . ALA A 1 90 ? 6.281 -0.757 0.566 1.00 91.25 90 ALA A N 1
ATOM 693 C CA . ALA A 1 90 ? 6.334 -1.627 -0.608 1.00 91.25 90 ALA A CA 1
ATOM 694 C C . ALA A 1 90 ? 6.116 -0.856 -1.924 1.00 91.25 90 ALA A C 1
ATOM 696 O O . ALA A 1 90 ? 6.860 -1.052 -2.888 1.00 91.25 90 ALA A O 1
ATOM 697 N N . LEU A 1 91 ? 5.147 0.066 -1.952 1.00 92.44 91 LEU A N 1
ATOM 698 C CA . LEU A 1 91 ? 4.865 0.918 -3.108 1.00 92.44 91 LEU A CA 1
ATOM 699 C C . LEU A 1 91 ? 6.030 1.862 -3.426 1.00 92.44 91 LEU A C 1
ATOM 701 O O . LEU A 1 91 ? 6.451 1.956 -4.578 1.00 92.44 91 LEU A O 1
ATOM 705 N N . SER A 1 92 ? 6.584 2.519 -2.407 1.00 94.06 92 SER A N 1
ATOM 706 C CA . SER A 1 92 ? 7.726 3.428 -2.564 1.00 94.06 92 SER A CA 1
ATOM 707 C C . SER A 1 92 ? 8.962 2.685 -3.067 1.00 94.06 92 SER A C 1
ATOM 709 O O . SER A 1 92 ? 9.635 3.152 -3.985 1.00 94.06 92 SER A O 1
ATOM 711 N N . THR A 1 93 ? 9.230 1.493 -2.529 1.00 95.44 93 THR A N 1
ATOM 712 C CA . THR A 1 93 ? 10.298 0.615 -3.014 1.00 95.44 93 THR A CA 1
ATOM 713 C C . THR A 1 93 ? 10.052 0.186 -4.459 1.00 95.44 93 THR A C 1
ATOM 715 O O . THR A 1 93 ? 10.981 0.236 -5.260 1.00 95.44 93 THR A O 1
ATOM 718 N N . SER A 1 94 ? 8.817 -0.175 -4.829 1.00 93.38 94 SER A N 1
ATOM 719 C CA . SER A 1 94 ? 8.474 -0.540 -6.213 1.00 93.38 94 SER A CA 1
ATOM 720 C C . SER A 1 94 ? 8.737 0.614 -7.185 1.00 93.38 94 SER A C 1
ATOM 722 O O . SER A 1 94 ? 9.382 0.418 -8.218 1.00 93.38 94 SER A O 1
ATOM 724 N N . ILE A 1 95 ? 8.310 1.833 -6.837 1.00 96.25 95 ILE A N 1
ATOM 725 C CA . ILE A 1 95 ? 8.569 3.045 -7.629 1.00 96.25 95 ILE A CA 1
ATOM 726 C C . ILE A 1 95 ? 10.075 3.285 -7.759 1.00 96.25 95 ILE A C 1
ATOM 728 O O . ILE A 1 95 ? 10.560 3.526 -8.863 1.00 96.25 95 ILE A O 1
ATOM 732 N N . LEU A 1 96 ? 10.820 3.195 -6.654 1.00 97.44 96 LEU A N 1
ATOM 733 C CA . LEU A 1 96 ? 12.261 3.436 -6.639 1.00 97.44 96 LEU A CA 1
ATOM 734 C C . LEU A 1 96 ? 13.016 2.430 -7.511 1.00 97.44 96 LEU A C 1
ATOM 736 O O . LEU A 1 96 ? 13.884 2.823 -8.285 1.00 97.44 96 LEU A O 1
ATOM 740 N N . VAL A 1 97 ? 12.677 1.144 -7.417 1.00 96.81 97 VAL A N 1
ATOM 741 C CA . VAL A 1 97 ? 13.330 0.079 -8.187 1.00 96.81 97 VAL A CA 1
ATOM 742 C C . VAL A 1 97 ? 13.016 0.212 -9.680 1.00 96.81 97 VAL A C 1
ATOM 744 O O . VAL A 1 97 ? 13.934 0.174 -10.499 1.00 96.81 97 VAL A O 1
ATOM 747 N N . ASN A 1 98 ? 11.751 0.445 -10.047 1.00 96.94 98 ASN A N 1
ATOM 748 C CA . ASN A 1 98 ? 11.368 0.701 -11.438 1.00 96.94 98 ASN A CA 1
ATOM 749 C C . ASN A 1 98 ? 12.042 1.970 -11.988 1.00 96.94 98 ASN A C 1
ATOM 751 O O . ASN A 1 98 ? 12.600 1.963 -13.087 1.00 96.94 98 ASN A O 1
ATOM 755 N N . GLY A 1 99 ? 12.043 3.060 -11.220 1.00 97.31 99 GLY A N 1
ATOM 756 C CA . GLY A 1 99 ? 12.675 4.320 -11.608 1.00 97.31 99 GLY A CA 1
ATOM 757 C C . GLY A 1 99 ? 14.186 4.179 -11.770 1.00 97.31 99 GLY A C 1
ATOM 758 O O . GLY A 1 99 ? 14.738 4.590 -12.790 1.00 97.31 99 GLY A O 1
ATOM 759 N N . GLY A 1 100 ? 14.847 3.522 -10.816 1.00 97.50 100 GLY A N 1
ATOM 760 C CA . GLY A 1 100 ? 16.276 3.228 -10.866 1.00 97.50 100 GLY A CA 1
ATOM 761 C C . GLY A 1 100 ? 16.654 2.385 -12.082 1.00 97.50 100 GLY A C 1
ATOM 762 O O . GLY A 1 100 ? 17.593 2.733 -12.796 1.00 97.50 100 GLY A O 1
ATOM 763 N N . ALA A 1 101 ? 15.883 1.334 -12.378 1.00 96.62 101 ALA A N 1
ATOM 764 C CA . ALA A 1 101 ? 16.084 0.510 -13.569 1.00 96.62 101 ALA A CA 1
ATOM 765 C C . ALA A 1 101 ? 15.891 1.314 -14.868 1.00 96.62 101 ALA A C 1
ATOM 767 O O . ALA A 1 101 ? 16.707 1.212 -15.784 1.00 96.62 101 ALA A O 1
ATOM 768 N N . THR A 1 102 ? 14.858 2.163 -14.930 1.00 97.31 102 THR A N 1
ATOM 769 C CA . THR A 1 102 ? 14.588 3.044 -16.081 1.00 97.31 102 THR A CA 1
ATOM 770 C C . THR A 1 102 ? 15.765 3.985 -16.343 1.00 97.31 102 THR A C 1
ATOM 772 O O . THR A 1 102 ? 16.267 4.052 -17.464 1.00 97.31 102 THR A O 1
ATOM 775 N N . VAL A 1 103 ? 16.239 4.687 -15.308 1.00 97.44 103 VAL A N 1
ATOM 776 C CA . VAL A 1 103 ? 17.358 5.636 -15.415 1.00 97.44 103 VAL A CA 1
ATOM 777 C C . VAL A 1 103 ? 18.654 4.918 -15.795 1.00 97.44 103 VAL A C 1
ATOM 779 O O . VAL A 1 103 ? 19.378 5.395 -16.668 1.00 97.44 103 VAL A O 1
ATOM 782 N N . ALA A 1 104 ? 18.930 3.752 -15.203 1.00 96.31 104 ALA A N 1
ATOM 783 C CA . ALA A 1 104 ? 20.113 2.958 -15.524 1.00 96.31 104 ALA A CA 1
ATOM 784 C C . ALA A 1 104 ? 20.123 2.501 -16.992 1.00 96.31 104 ALA A C 1
ATOM 786 O O . ALA A 1 104 ? 21.139 2.648 -17.676 1.00 96.31 104 ALA A O 1
ATOM 787 N N . LEU A 1 105 ? 18.992 1.999 -17.503 1.00 94.44 105 LEU A N 1
ATOM 788 C CA . LEU A 1 105 ? 18.884 1.584 -18.902 1.00 94.44 105 LEU A CA 1
ATOM 789 C C . LEU A 1 105 ? 18.947 2.766 -19.874 1.00 94.44 105 LEU A C 1
ATOM 791 O O . LEU A 1 105 ? 19.591 2.642 -20.912 1.00 94.44 105 LEU A O 1
ATOM 795 N N . LEU A 1 106 ? 18.346 3.914 -19.546 1.00 94.56 106 LEU A N 1
ATOM 796 C CA . LEU A 1 106 ? 18.462 5.130 -20.360 1.00 94.56 106 LEU A CA 1
ATOM 797 C C . LEU A 1 106 ? 19.908 5.633 -20.431 1.00 94.56 106 LEU A C 1
ATOM 799 O O . LEU A 1 106 ? 20.386 5.977 -21.511 1.00 94.56 106 LEU A O 1
ATOM 803 N N . ALA A 1 107 ? 20.625 5.632 -19.305 1.00 94.88 107 ALA A N 1
ATOM 804 C CA . ALA A 1 107 ? 22.034 6.011 -19.261 1.00 94.88 107 ALA A CA 1
ATOM 805 C C . ALA A 1 107 ? 22.904 5.053 -20.093 1.00 94.88 107 ALA A C 1
ATOM 807 O O . ALA A 1 107 ? 23.732 5.495 -20.895 1.00 94.88 107 ALA A O 1
ATOM 808 N N . PHE A 1 108 ? 22.685 3.742 -19.950 1.00 91.31 108 PHE A N 1
ATOM 809 C CA . PHE A 1 108 ? 23.367 2.730 -20.754 1.00 91.31 108 PHE A CA 1
ATOM 810 C C . PHE A 1 108 ? 23.082 2.909 -22.250 1.00 91.31 108 PHE A C 1
ATOM 812 O O . PHE A 1 108 ? 24.015 2.930 -23.055 1.00 91.31 108 PHE A O 1
ATOM 819 N N . LEU A 1 109 ? 21.812 3.094 -22.618 1.00 90.12 109 LEU A N 1
ATOM 820 C CA . LEU A 1 109 ? 21.394 3.291 -24.000 1.00 90.12 109 LEU A CA 1
ATOM 821 C C . LEU A 1 109 ? 22.010 4.561 -24.601 1.00 90.12 109 LEU A C 1
ATOM 823 O O . LEU A 1 109 ? 22.525 4.513 -25.715 1.00 90.12 109 LEU A O 1
ATOM 827 N N . GLY A 1 110 ? 22.038 5.673 -23.862 1.00 89.94 110 GLY A N 1
ATOM 828 C CA . GLY A 1 110 ? 22.675 6.915 -24.311 1.00 89.94 110 GLY A CA 1
ATOM 829 C C . GLY A 1 110 ? 24.168 6.739 -24.610 1.00 89.94 110 GLY A C 1
ATOM 830 O O . GLY A 1 110 ? 24.652 7.167 -25.658 1.00 89.94 110 GLY A O 1
ATOM 831 N N . ASN A 1 111 ? 24.890 6.034 -23.736 1.00 89.62 111 ASN A N 1
ATOM 832 C CA . ASN A 1 111 ? 26.302 5.711 -23.947 1.00 89.62 111 ASN A CA 1
ATOM 833 C C . ASN A 1 111 ? 26.521 4.756 -25.138 1.00 89.62 111 ASN A C 1
ATOM 835 O O . ASN A 1 111 ? 27.507 4.892 -25.862 1.00 89.62 111 ASN A O 1
ATOM 839 N N . LEU A 1 112 ? 25.610 3.804 -25.361 1.00 86.56 112 LEU A N 1
ATOM 840 C CA . LEU A 1 112 ? 25.666 2.881 -26.498 1.00 86.56 112 LEU A CA 1
ATOM 841 C C . LEU A 1 112 ? 25.480 3.617 -27.835 1.00 86.56 112 LEU A C 1
ATOM 843 O O . LEU A 1 112 ? 26.242 3.386 -28.775 1.00 86.56 112 LEU A O 1
ATOM 847 N N . LEU A 1 113 ? 24.511 4.535 -27.899 1.00 86.81 113 LEU A N 1
ATOM 848 C CA . LEU A 1 113 ? 24.227 5.346 -29.087 1.00 86.81 113 LEU A CA 1
ATOM 849 C C . LEU A 1 113 ? 25.387 6.287 -29.433 1.00 86.81 113 LEU A C 1
ATOM 851 O O . LEU A 1 113 ? 25.739 6.419 -30.603 1.00 86.81 113 LEU A O 1
ATOM 855 N N . ALA A 1 114 ? 26.042 6.873 -28.427 1.00 87.69 114 ALA A N 1
ATOM 856 C CA . ALA A 1 114 ? 27.200 7.745 -28.632 1.00 87.69 114 ALA A CA 1
ATOM 857 C C . ALA A 1 114 ? 28.398 7.027 -29.288 1.00 87.69 114 ALA A C 1
ATOM 859 O O . ALA A 1 114 ? 29.208 7.661 -29.960 1.00 87.69 114 ALA A O 1
ATOM 860 N N . LYS A 1 115 ? 28.516 5.703 -29.119 1.00 85.12 115 LYS A N 1
ATOM 861 C CA . LYS A 1 115 ? 29.652 4.903 -29.610 1.00 85.12 115 LYS A CA 1
ATOM 862 C C . LYS A 1 115 ? 29.437 4.268 -30.991 1.00 85.12 115 LYS A C 1
ATOM 864 O O . LYS A 1 115 ? 30.324 3.555 -31.447 1.00 85.12 115 LYS A O 1
ATOM 869 N N . SER A 1 116 ? 28.299 4.515 -31.655 1.00 72.38 116 SER A N 1
ATOM 870 C CA . SER A 1 116 ? 27.997 4.060 -33.031 1.00 72.38 116 SER A CA 1
ATOM 871 C C . SER A 1 116 ? 28.324 2.579 -33.304 1.00 72.38 116 SER A C 1
ATOM 873 O O . SER A 1 116 ? 28.872 2.229 -34.349 1.00 72.38 116 SER A O 1
ATOM 875 N N . GLN A 1 117 ? 28.024 1.684 -32.356 1.00 71.94 117 GLN A N 1
ATOM 876 C CA . GLN A 1 117 ? 28.321 0.259 -32.522 1.00 71.94 117 GLN A CA 1
ATOM 877 C C . GLN A 1 117 ? 27.327 -0.415 -33.491 1.00 71.94 117 GLN A C 1
ATOM 879 O O . GLN A 1 117 ? 26.125 -0.186 -33.370 1.00 71.94 117 GLN A O 1
ATOM 884 N N . PRO A 1 118 ? 27.764 -1.320 -34.389 1.00 67.44 118 PRO A N 1
ATOM 885 C CA . PRO A 1 118 ? 26.870 -2.018 -35.325 1.00 67.44 118 PRO A CA 1
ATOM 886 C C . PRO A 1 118 ? 25.760 -2.826 -34.629 1.00 67.44 118 PRO A C 1
ATOM 888 O O . PRO A 1 118 ? 24.645 -2.932 -35.131 1.00 67.44 118 PRO A O 1
ATOM 891 N N . ALA A 1 119 ? 26.042 -3.356 -33.433 1.00 69.00 119 ALA A N 1
ATOM 892 C CA . ALA A 1 119 ? 25.078 -4.087 -32.607 1.00 69.00 119 ALA A CA 1
ATOM 893 C C . ALA A 1 119 ? 24.082 -3.174 -31.855 1.00 69.00 119 ALA A C 1
ATOM 895 O O . ALA A 1 119 ? 23.140 -3.670 -31.230 1.00 69.00 119 ALA A O 1
ATOM 896 N N . ALA A 1 120 ? 24.263 -1.848 -31.909 1.00 73.19 120 ALA A N 1
ATOM 897 C CA . ALA A 1 120 ? 23.486 -0.897 -31.120 1.00 73.19 120 ALA A CA 1
ATOM 898 C C . ALA A 1 120 ? 22.006 -0.865 -31.518 1.00 73.19 120 ALA A C 1
ATOM 900 O O . ALA A 1 120 ? 21.160 -0.787 -30.636 1.00 73.19 120 ALA A O 1
ATOM 901 N N . ALA A 1 121 ? 21.674 -0.995 -32.807 1.00 77.50 121 ALA A N 1
ATOM 902 C CA . ALA A 1 121 ? 20.286 -0.910 -33.273 1.00 77.50 121 ALA A CA 1
ATOM 903 C C . ALA A 1 121 ? 19.413 -2.072 -32.756 1.00 77.50 121 ALA A C 1
ATOM 905 O O . ALA A 1 121 ? 18.296 -1.866 -32.281 1.00 77.50 121 ALA A O 1
ATOM 906 N N . ALA A 1 122 ? 19.939 -3.301 -32.793 1.00 77.56 122 ALA A N 1
ATOM 907 C CA . ALA A 1 122 ? 19.221 -4.491 -32.335 1.00 77.56 122 ALA A CA 1
ATOM 908 C C . ALA A 1 122 ? 19.073 -4.536 -30.802 1.00 77.56 122 ALA A C 1
ATOM 910 O O . ALA A 1 122 ? 18.048 -4.998 -30.297 1.00 77.56 122 ALA A O 1
ATOM 911 N N . MET A 1 123 ? 20.085 -4.044 -30.079 1.00 82.62 123 MET A N 1
ATOM 912 C CA . MET A 1 123 ? 20.073 -3.890 -28.621 1.00 82.62 123 MET A CA 1
ATOM 913 C C . MET A 1 123 ? 19.119 -2.767 -28.184 1.00 82.62 123 MET A C 1
ATOM 915 O O . MET A 1 123 ? 18.339 -2.944 -27.254 1.00 82.62 123 MET A O 1
ATOM 919 N N . GLN A 1 124 ? 19.120 -1.635 -28.893 1.00 85.06 124 GLN A N 1
ATOM 920 C CA . GLN A 1 124 ? 18.222 -0.504 -28.651 1.00 85.06 124 GLN A CA 1
ATOM 921 C C . GLN A 1 124 ? 16.754 -0.917 -28.754 1.00 85.06 124 GLN A C 1
ATOM 923 O O . GLN A 1 124 ? 15.969 -0.620 -27.856 1.00 85.06 124 GLN A O 1
ATOM 928 N N . ALA A 1 125 ? 16.381 -1.632 -29.819 1.00 81.69 125 ALA A N 1
ATOM 929 C CA . ALA A 1 125 ? 15.009 -2.100 -29.994 1.00 81.69 125 ALA A CA 1
ATOM 930 C C . ALA A 1 125 ? 14.553 -3.006 -28.834 1.00 81.69 125 ALA A C 1
ATOM 932 O O . ALA A 1 125 ? 13.421 -2.884 -28.371 1.00 81.69 125 ALA A O 1
ATOM 933 N N . ALA A 1 126 ? 15.444 -3.869 -28.330 1.00 81.81 126 ALA A N 1
ATOM 934 C CA . ALA A 1 126 ? 15.151 -4.759 -27.209 1.00 81.81 126 ALA A CA 1
ATOM 935 C C . ALA A 1 126 ? 15.042 -4.007 -25.866 1.00 81.81 126 ALA A C 1
ATOM 937 O O . ALA A 1 126 ? 14.122 -4.266 -25.093 1.00 81.81 126 ALA A O 1
ATOM 938 N N . LEU A 1 127 ? 15.926 -3.037 -25.606 1.00 90.88 127 LEU A N 1
ATOM 939 C CA . LEU A 1 127 ? 15.928 -2.260 -24.360 1.00 90.88 127 LEU A CA 1
ATOM 940 C C . LEU A 1 127 ? 14.792 -1.235 -24.272 1.00 90.88 127 LEU A C 1
ATOM 942 O O . LEU A 1 127 ? 14.331 -0.943 -23.169 1.00 90.88 127 LEU A O 1
ATOM 946 N N . ASN A 1 128 ? 14.306 -0.713 -25.402 1.00 91.12 128 ASN A N 1
ATOM 947 C CA . ASN A 1 128 ? 13.193 0.240 -25.423 1.00 91.12 128 ASN A CA 1
ATOM 948 C C . ASN A 1 128 ? 11.937 -0.327 -24.754 1.00 91.12 128 ASN A C 1
ATOM 950 O O . ASN A 1 128 ? 11.286 0.370 -23.977 1.00 91.12 128 ASN A O 1
ATOM 954 N N . VAL A 1 129 ? 11.618 -1.599 -25.017 1.00 91.31 129 VAL A N 1
ATOM 955 C CA . VAL A 1 129 ? 10.464 -2.268 -24.401 1.00 91.31 129 VAL A CA 1
ATOM 956 C C . VAL A 1 129 ? 10.634 -2.324 -22.882 1.00 91.31 129 VAL A C 1
ATOM 958 O O . VAL A 1 129 ? 9.720 -1.954 -22.150 1.00 91.31 129 VAL A O 1
ATOM 961 N N . SER A 1 130 ? 11.823 -2.688 -22.399 1.00 95.12 130 SER A N 1
ATOM 962 C CA . SER A 1 130 ? 12.123 -2.730 -20.965 1.00 95.12 130 SER A CA 1
ATOM 963 C C . SER A 1 130 ? 12.031 -1.375 -20.282 1.00 95.12 130 SER A C 1
ATOM 965 O O . SER A 1 130 ? 11.449 -1.276 -19.205 1.00 95.12 130 SER A O 1
ATOM 967 N N . ILE A 1 131 ? 12.562 -0.327 -20.916 1.00 95.94 131 ILE A N 1
ATOM 968 C CA . ILE A 1 131 ? 12.482 1.049 -20.412 1.00 95.94 131 ILE A CA 1
ATOM 969 C C . ILE A 1 131 ? 11.018 1.477 -20.276 1.00 95.94 131 ILE A C 1
ATOM 971 O O . ILE A 1 131 ? 10.640 2.019 -19.240 1.00 95.94 131 ILE A O 1
ATOM 975 N N . ILE A 1 132 ? 10.182 1.198 -21.283 1.00 96.12 132 ILE A N 1
ATOM 976 C CA . ILE A 1 132 ? 8.747 1.511 -21.241 1.00 96.12 132 ILE A CA 1
ATOM 977 C C . ILE A 1 132 ? 8.057 0.733 -20.119 1.00 96.12 132 ILE A C 1
ATOM 979 O O . ILE A 1 132 ? 7.279 1.320 -19.373 1.00 96.12 132 ILE A O 1
ATOM 983 N N . CYS A 1 133 ? 8.351 -0.560 -19.960 1.00 96.75 133 CYS A N 1
ATOM 984 C CA . CYS A 1 133 ? 7.790 -1.371 -18.881 1.00 96.75 133 CYS A CA 1
ATOM 985 C C . CYS A 1 133 ? 8.147 -0.812 -17.495 1.00 96.75 133 CYS A C 1
ATOM 987 O O . CYS A 1 133 ? 7.260 -0.647 -16.660 1.00 96.75 133 CYS A O 1
ATOM 989 N N . PHE A 1 134 ? 9.411 -0.460 -17.254 1.00 97.88 134 PHE A N 1
ATOM 990 C CA . PHE A 1 134 ? 9.821 0.125 -15.977 1.00 97.88 134 PHE A CA 1
ATOM 991 C C . PHE A 1 134 ? 9.209 1.515 -15.750 1.00 97.88 134 PHE A C 1
ATOM 993 O O . PHE A 1 134 ? 8.678 1.785 -14.672 1.00 97.88 134 PHE A O 1
ATOM 1000 N N . ALA A 1 135 ? 9.187 2.377 -16.770 1.00 97.69 135 ALA A N 1
ATOM 1001 C CA . ALA A 1 135 ? 8.549 3.691 -16.685 1.00 97.69 135 ALA A CA 1
ATOM 1002 C C . ALA A 1 135 ? 7.039 3.579 -16.411 1.00 97.69 135 ALA A C 1
ATOM 1004 O O . ALA A 1 135 ? 6.489 4.340 -15.612 1.00 97.69 135 ALA A O 1
ATOM 1005 N N . LEU A 1 136 ? 6.370 2.594 -17.017 1.00 97.62 136 LEU A N 1
ATOM 1006 C CA . LEU A 1 136 ? 4.972 2.284 -16.739 1.00 97.62 136 LEU A CA 1
ATOM 1007 C C . LEU A 1 136 ? 4.792 1.804 -15.293 1.00 97.62 136 LEU A C 1
ATOM 1009 O O . LEU A 1 136 ? 3.853 2.233 -14.632 1.00 97.62 136 LEU A O 1
ATOM 1013 N N . GLY A 1 137 ? 5.712 0.988 -14.771 1.00 97.56 137 GLY A N 1
ATOM 1014 C CA . GLY A 1 137 ? 5.735 0.597 -13.361 1.00 97.56 137 GLY A CA 1
ATOM 1015 C C . GLY A 1 137 ? 5.791 1.801 -12.412 1.00 97.56 137 GLY A C 1
ATOM 1016 O O . GLY A 1 137 ? 5.022 1.858 -11.451 1.00 97.56 137 GLY A O 1
ATOM 1017 N N . VAL A 1 138 ? 6.622 2.806 -12.721 1.00 97.94 138 VAL A N 1
ATOM 1018 C CA . VAL A 1 138 ? 6.673 4.082 -11.979 1.00 97.94 138 VAL A CA 1
ATOM 1019 C C . VAL A 1 138 ? 5.342 4.829 -12.058 1.00 97.94 138 VAL A C 1
ATOM 1021 O O . VAL A 1 138 ? 4.807 5.235 -11.027 1.00 97.94 138 VAL A O 1
ATOM 1024 N N . LEU A 1 139 ? 4.790 4.996 -13.265 1.00 97.75 139 LEU A N 1
ATOM 1025 C CA . LEU A 1 139 ? 3.535 5.722 -13.484 1.00 97.75 139 LEU A CA 1
ATOM 1026 C C . LEU A 1 139 ? 2.364 5.073 -12.736 1.00 97.75 139 LEU A C 1
ATOM 1028 O O . LEU A 1 139 ? 1.601 5.762 -12.061 1.00 97.75 139 LEU A O 1
ATOM 1032 N N . LEU A 1 140 ? 2.241 3.749 -12.827 1.00 97.62 140 LEU A N 1
ATOM 1033 C CA . LEU A 1 140 ? 1.213 2.977 -12.134 1.00 97.62 140 LEU A CA 1
ATOM 1034 C C . LEU A 1 140 ? 1.372 3.075 -10.611 1.00 97.62 140 LEU A C 1
ATOM 1036 O O . LEU A 1 140 ? 0.375 3.216 -9.905 1.00 97.62 140 LEU A O 1
ATOM 1040 N N . GLY A 1 141 ? 2.607 3.071 -10.099 1.00 96.56 141 GLY A N 1
ATOM 1041 C CA . GLY A 1 141 ? 2.871 3.259 -8.671 1.00 96.56 141 GLY A CA 1
ATOM 1042 C C . GLY A 1 141 ? 2.502 4.661 -8.172 1.00 96.56 141 GLY A C 1
ATOM 1043 O O . GLY A 1 141 ? 1.880 4.816 -7.116 1.00 96.56 141 GLY A O 1
ATOM 1044 N N . ALA A 1 142 ? 2.810 5.695 -8.957 1.00 96.00 142 ALA A N 1
ATOM 1045 C CA . ALA A 1 142 ? 2.393 7.064 -8.665 1.00 96.00 142 ALA A CA 1
ATOM 1046 C C . ALA A 1 142 ? 0.859 7.202 -8.689 1.00 96.00 142 ALA A C 1
ATOM 1048 O O . ALA A 1 142 ? 0.271 7.779 -7.771 1.00 96.00 142 ALA A O 1
ATOM 1049 N N . ALA A 1 143 ? 0.197 6.601 -9.682 1.00 96.94 143 ALA A N 1
ATOM 1050 C CA . ALA A 1 143 ? -1.261 6.563 -9.765 1.00 96.94 143 ALA A CA 1
ATOM 1051 C C . ALA A 1 143 ? -1.885 5.845 -8.556 1.00 96.94 143 ALA A C 1
ATOM 1053 O O . ALA A 1 143 ? -2.836 6.365 -7.976 1.00 96.94 143 ALA A O 1
ATOM 1054 N N . ALA A 1 144 ? -1.309 4.718 -8.118 1.00 95.81 144 ALA A N 1
ATOM 1055 C CA . ALA A 1 144 ? -1.752 3.992 -6.926 1.00 95.81 144 ALA A CA 1
ATOM 1056 C C . ALA A 1 144 ? -1.673 4.853 -5.653 1.00 95.81 144 ALA A C 1
ATOM 1058 O O . ALA A 1 144 ? -2.542 4.778 -4.779 1.00 95.81 144 ALA A O 1
ATOM 1059 N N . THR A 1 145 ? -0.656 5.713 -5.550 1.00 93.44 145 THR A N 1
ATOM 1060 C CA . THR A 1 145 ? -0.531 6.670 -4.438 1.00 93.44 145 THR A CA 1
ATOM 1061 C C . THR A 1 145 ? -1.686 7.678 -4.455 1.00 93.44 145 THR A C 1
ATOM 1063 O O . THR A 1 145 ? -2.319 7.921 -3.426 1.00 93.44 145 THR A O 1
ATOM 1066 N N . GLY A 1 146 ? -2.027 8.207 -5.634 1.00 93.75 146 GLY A N 1
ATOM 1067 C CA . GLY A 1 146 ? -3.167 9.109 -5.812 1.00 93.75 146 GLY A CA 1
ATOM 1068 C C . GLY A 1 146 ? -4.514 8.449 -5.497 1.00 93.75 146 GLY A C 1
ATOM 1069 O O . GLY A 1 146 ? -5.322 9.006 -4.754 1.00 93.75 146 GLY A O 1
ATOM 1070 N N . THR A 1 147 ? -4.753 7.227 -5.981 1.00 94.50 147 THR A N 1
ATOM 1071 C CA . THR A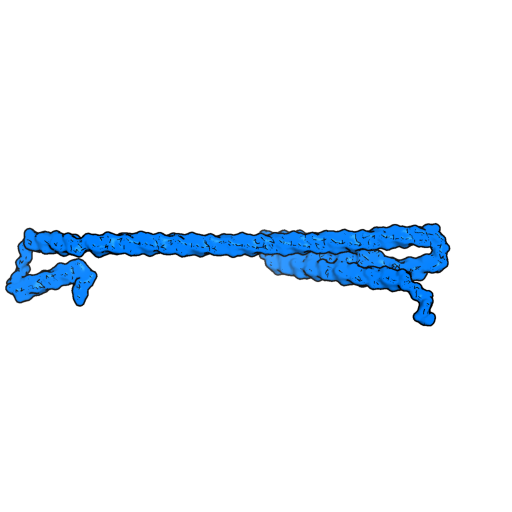 1 147 ? -6.005 6.502 -5.702 1.00 94.50 147 THR A CA 1
ATOM 1072 C C . THR A 1 147 ? -6.123 6.092 -4.235 1.00 94.50 147 THR A C 1
ATOM 1074 O O . THR A 1 147 ? -7.231 6.066 -3.701 1.00 94.50 147 THR A O 1
ATOM 1077 N N . THR A 1 148 ? -5.003 5.851 -3.543 1.00 93.31 148 THR A N 1
ATOM 1078 C CA . THR A 1 148 ? -4.978 5.633 -2.086 1.00 93.31 148 THR A CA 1
ATOM 1079 C C . THR A 1 148 ? -5.502 6.852 -1.332 1.00 93.31 148 THR A C 1
ATOM 1081 O O . THR A 1 148 ? -6.339 6.702 -0.441 1.00 93.31 148 THR A O 1
ATOM 1084 N N . TYR A 1 149 ? -5.076 8.059 -1.717 1.00 92.31 149 TYR A N 1
ATOM 1085 C CA . TYR A 1 149 ? -5.605 9.297 -1.144 1.00 92.31 149 TYR A CA 1
ATOM 1086 C C . TYR A 1 149 ? -7.118 9.423 -1.377 1.00 92.31 149 TYR A C 1
ATOM 1088 O O . TYR A 1 149 ? -7.872 9.675 -0.435 1.00 92.31 149 TYR A O 1
ATOM 1096 N N . CYS A 1 150 ? -7.587 9.166 -2.603 1.00 94.31 150 CYS A N 1
ATOM 1097 C CA . CYS A 1 150 ? -9.017 9.187 -2.919 1.00 94.31 150 CYS A CA 1
ATOM 1098 C C . CYS A 1 150 ? -9.816 8.167 -2.092 1.00 94.31 150 CYS A C 1
ATOM 1100 O O . CYS A 1 150 ? -10.895 8.496 -1.596 1.00 94.31 150 CYS A O 1
ATOM 1102 N N . ALA A 1 151 ? -9.288 6.952 -1.904 1.00 93.00 151 ALA A N 1
ATOM 1103 C CA . ALA A 1 151 ? -9.916 5.926 -1.077 1.00 93.00 151 ALA A CA 1
ATOM 1104 C C . ALA A 1 151 ? -10.061 6.394 0.379 1.00 93.00 151 ALA A C 1
ATOM 1106 O O . ALA A 1 151 ? -11.156 6.321 0.935 1.00 93.00 151 ALA A O 1
ATOM 1107 N N . GLN A 1 152 ? -8.991 6.931 0.975 1.00 91.62 152 GLN A N 1
ATOM 1108 C CA . GLN A 1 152 ? -9.008 7.443 2.351 1.00 91.62 152 GLN A CA 1
ATOM 1109 C C . GLN A 1 152 ? -9.979 8.615 2.518 1.00 91.62 152 GLN A C 1
ATOM 1111 O O . GLN A 1 152 ? -10.760 8.635 3.469 1.00 91.62 152 GLN A O 1
ATOM 1116 N N . TYR A 1 153 ? -9.994 9.553 1.568 1.00 94.12 153 TYR A N 1
ATOM 1117 C CA . TYR A 1 153 ? -10.955 10.654 1.563 1.00 94.12 153 TYR A CA 1
ATOM 1118 C C . TYR A 1 153 ? -12.405 10.146 1.530 1.00 94.12 153 TYR A C 1
ATOM 1120 O O . TYR A 1 153 ? -13.251 10.626 2.284 1.00 94.12 153 TYR A O 1
ATOM 1128 N N . CYS A 1 154 ? -12.694 9.141 0.696 1.00 93.75 154 CYS A N 1
ATOM 1129 C CA . CYS A 1 154 ? -14.027 8.548 0.610 1.00 93.75 154 CYS A CA 1
ATOM 1130 C C . CYS A 1 154 ? -14.417 7.800 1.892 1.00 93.75 154 CYS A C 1
ATOM 1132 O O . CYS A 1 154 ? -15.566 7.916 2.312 1.00 93.75 154 CYS A O 1
ATOM 1134 N N . TYR A 1 155 ? -13.488 7.073 2.527 1.00 91.38 155 TYR A N 1
ATOM 1135 C CA . TYR A 1 155 ? -13.734 6.440 3.828 1.00 91.38 155 TYR A CA 1
ATOM 1136 C C . TYR A 1 155 ? -14.037 7.478 4.910 1.00 91.38 155 TYR A C 1
ATOM 1138 O O . TYR A 1 155 ? -14.961 7.285 5.689 1.00 91.38 155 TYR A O 1
ATOM 1146 N N . HIS A 1 156 ? -13.318 8.602 4.920 1.00 93.12 156 HIS A N 1
ATOM 1147 C CA . HIS A 1 156 ? -13.554 9.684 5.874 1.00 93.12 156 HIS A CA 1
ATOM 1148 C C . HIS A 1 156 ? -14.905 10.395 5.669 1.00 93.12 156 HIS A C 1
ATOM 1150 O O . HIS A 1 156 ? -15.502 10.875 6.626 1.00 93.12 156 HIS A O 1
ATOM 1156 N N . ARG A 1 157 ? -15.399 10.470 4.425 1.00 94.75 157 ARG A N 1
ATOM 1157 C CA . ARG A 1 157 ? -16.696 11.076 4.062 1.00 94.75 157 ARG A CA 1
ATOM 1158 C C . ARG A 1 157 ? -17.874 10.089 4.078 1.00 94.75 157 ARG A C 1
ATOM 1160 O O . ARG A 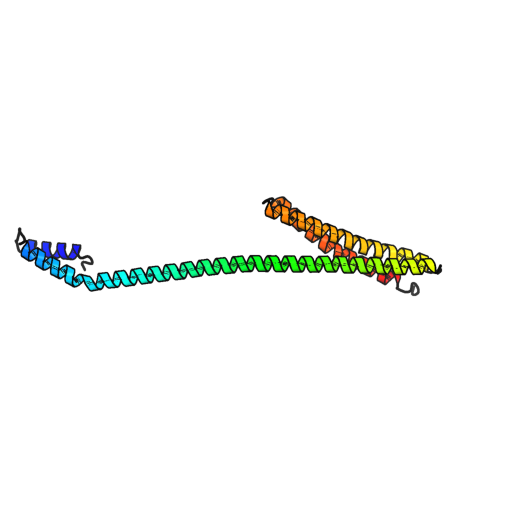1 157 ? -18.942 10.436 3.583 1.00 94.75 157 ARG A O 1
ATOM 1167 N N . ASP A 1 158 ? -17.680 8.867 4.578 1.00 93.38 158 ASP A N 1
ATOM 1168 C CA . ASP A 1 158 ? -18.668 7.774 4.572 1.00 93.38 158 ASP A CA 1
ATOM 1169 C C . ASP A 1 158 ? -19.186 7.360 3.177 1.00 93.38 158 ASP A C 1
ATOM 1171 O O . ASP A 1 158 ? -20.204 6.677 3.027 1.00 93.38 158 ASP A O 1
ATOM 1175 N N . PHE A 1 159 ? -18.443 7.672 2.112 1.00 94.88 159 PHE A N 1
ATOM 1176 C CA . PHE A 1 159 ? -18.747 7.232 0.748 1.00 94.88 159 PHE A CA 1
ATOM 1177 C C . PHE A 1 159 ? -18.279 5.794 0.510 1.00 94.88 159 PHE A C 1
ATOM 1179 O O . PHE A 1 159 ? -17.394 5.533 -0.307 1.00 94.88 159 PHE A O 1
ATOM 1186 N N . ARG A 1 160 ? -18.906 4.837 1.208 1.00 92.56 160 ARG A N 1
ATOM 1187 C CA . ARG A 1 160 ? -18.492 3.421 1.243 1.00 92.56 160 ARG A CA 1
ATOM 1188 C C . ARG A 1 160 ? -18.281 2.790 -0.135 1.00 92.56 160 ARG A C 1
ATOM 1190 O O . ARG A 1 160 ? -17.260 2.147 -0.347 1.00 92.56 160 ARG A O 1
ATOM 1197 N N . ARG A 1 161 ? -19.210 2.976 -1.082 1.00 94.38 161 ARG A N 1
ATOM 1198 C CA . ARG A 1 161 ? -19.083 2.388 -2.432 1.00 94.38 161 ARG A CA 1
ATOM 1199 C C . ARG A 1 161 ? -17.855 2.926 -3.166 1.00 94.38 161 ARG A C 1
ATOM 1201 O O . ARG A 1 161 ? -17.037 2.142 -3.631 1.00 94.38 161 ARG A O 1
ATOM 1208 N N . SER A 1 162 ? -17.703 4.248 -3.217 1.00 94.75 162 SER A N 1
ATOM 1209 C CA . SER A 1 162 ? -16.562 4.897 -3.869 1.00 94.75 162 SER A CA 1
ATOM 1210 C C . SER A 1 162 ? -15.240 4.543 -3.189 1.00 94.75 162 SER A C 1
ATOM 1212 O O . SER A 1 162 ? -14.256 4.287 -3.875 1.00 94.75 162 SER A O 1
ATOM 1214 N N . ALA A 1 163 ? -15.225 4.464 -1.855 1.00 93.44 163 ALA A N 1
ATOM 1215 C CA . ALA A 1 163 ? -14.048 4.080 -1.083 1.00 93.44 163 ALA A CA 1
ATOM 1216 C C . ALA A 1 163 ? -13.553 2.676 -1.456 1.00 93.44 163 ALA A C 1
ATOM 1218 O O . ALA A 1 163 ? -12.368 2.497 -1.734 1.00 93.44 163 ALA A O 1
ATOM 1219 N N . VAL A 1 164 ? -14.469 1.704 -1.541 1.00 94.38 164 VAL A N 1
ATOM 1220 C CA . VAL A 1 164 ? -14.146 0.335 -1.963 1.00 94.38 164 VAL A CA 1
ATOM 1221 C C . VAL A 1 164 ? -13.653 0.311 -3.409 1.00 94.38 164 VAL A C 1
ATOM 1223 O O . VAL A 1 164 ? -12.638 -0.322 -3.684 1.00 94.38 164 VAL A O 1
ATOM 1226 N N . THR A 1 165 ? -14.299 1.040 -4.325 1.00 96.75 165 THR A N 1
ATOM 1227 C CA . THR A 1 165 ? -13.859 1.113 -5.728 1.00 96.75 165 THR A CA 1
ATOM 1228 C C . THR A 1 165 ? -12.435 1.655 -5.855 1.00 96.75 165 THR A C 1
ATOM 1230 O O . THR A 1 165 ? -11.603 1.029 -6.510 1.00 96.75 165 THR A O 1
ATOM 1233 N N . PHE A 1 166 ? -12.122 2.784 -5.207 1.00 95.38 166 PHE A N 1
ATOM 1234 C CA . PHE A 1 166 ? -10.766 3.342 -5.227 1.00 95.38 166 PHE A CA 1
ATOM 1235 C C . PHE A 1 166 ? -9.753 2.412 -4.561 1.00 95.38 166 PHE A C 1
ATOM 1237 O O . PHE A 1 166 ? -8.634 2.291 -5.049 1.00 95.38 166 PHE A O 1
ATOM 1244 N N . HIS A 1 167 ? -10.142 1.722 -3.488 1.00 93.25 167 HIS A N 1
ATOM 1245 C CA . HIS A 1 167 ? -9.275 0.758 -2.822 1.00 93.25 167 HIS A CA 1
ATOM 1246 C C . HIS A 1 167 ? -8.931 -0.433 -3.730 1.00 93.25 167 HIS A C 1
ATOM 1248 O O . HIS A 1 167 ? -7.757 -0.759 -3.891 1.00 93.25 167 HIS A O 1
ATOM 1254 N N . VAL A 1 168 ? -9.928 -1.039 -4.383 1.00 95.06 168 VAL A N 1
ATOM 1255 C CA . VAL A 1 168 ? -9.709 -2.133 -5.345 1.00 95.06 168 VAL A CA 1
ATOM 1256 C C . VAL A 1 168 ? -8.844 -1.659 -6.513 1.00 95.06 168 VAL A C 1
ATOM 1258 O O . VAL A 1 168 ? -7.900 -2.349 -6.894 1.00 95.06 168 VAL A O 1
ATOM 1261 N N . LEU A 1 169 ? -9.110 -0.461 -7.041 1.00 96.25 169 LEU A N 1
ATOM 1262 C CA . LEU A 1 169 ? -8.299 0.135 -8.101 1.00 96.25 169 LEU A CA 1
ATOM 1263 C C . LEU A 1 169 ? -6.833 0.302 -7.673 1.00 96.25 169 LEU A C 1
ATOM 1265 O O . LEU A 1 169 ? -5.940 -0.083 -8.424 1.00 96.25 169 LEU A O 1
ATOM 1269 N N . THR A 1 170 ? -6.576 0.807 -6.462 1.00 94.00 170 THR A N 1
ATOM 1270 C CA . THR A 1 170 ? -5.221 0.898 -5.899 1.00 94.00 170 THR A CA 1
ATOM 1271 C C . THR A 1 170 ? -4.530 -0.464 -5.889 1.00 94.00 170 THR A C 1
ATOM 1273 O O . THR A 1 170 ? -3.396 -0.568 -6.350 1.00 94.00 170 THR A O 1
ATOM 1276 N N . VAL A 1 171 ? -5.198 -1.516 -5.405 1.00 93.12 171 VAL A N 1
ATOM 1277 C CA . VAL A 1 171 ? -4.617 -2.868 -5.345 1.00 93.12 171 VAL A CA 1
ATOM 1278 C C . VAL A 1 171 ? -4.234 -3.362 -6.742 1.00 93.12 171 VAL A C 1
ATOM 1280 O O . VAL A 1 171 ? -3.118 -3.843 -6.942 1.00 93.12 171 VAL A O 1
ATOM 1283 N N . VAL A 1 172 ? -5.117 -3.185 -7.728 1.00 96.31 172 VAL A N 1
ATOM 1284 C CA . VAL A 1 172 ? -4.847 -3.564 -9.123 1.00 96.31 172 VAL A CA 1
ATOM 1285 C C . VAL A 1 172 ? -3.651 -2.794 -9.690 1.00 96.31 172 VAL A C 1
ATOM 1287 O O . VAL A 1 172 ? -2.792 -3.395 -10.339 1.00 96.31 172 VAL A O 1
ATOM 1290 N N . LEU A 1 173 ? -3.551 -1.489 -9.424 1.00 95.94 173 LEU A N 1
ATOM 1291 C CA . LEU A 1 173 ? -2.424 -0.665 -9.870 1.00 95.94 173 LEU A CA 1
ATOM 1292 C C . LEU A 1 173 ? -1.099 -1.133 -9.254 1.00 95.94 173 LEU A C 1
ATOM 1294 O O . LEU A 1 173 ? -0.120 -1.280 -9.985 1.00 95.94 173 LEU A O 1
ATOM 1298 N N . ILE A 1 174 ? -1.075 -1.436 -7.950 1.00 94.06 174 ILE A N 1
ATOM 1299 C CA . ILE A 1 174 ? 0.116 -1.943 -7.248 1.00 94.06 174 ILE A CA 1
ATOM 1300 C C . ILE A 1 174 ? 0.588 -3.261 -7.866 1.00 94.06 174 ILE A C 1
ATOM 1302 O O . ILE A 1 174 ? 1.760 -3.379 -8.228 1.00 94.06 174 ILE A O 1
ATOM 1306 N N . LEU A 1 175 ? -0.315 -4.231 -8.045 1.00 94.88 175 LEU A N 1
ATOM 1307 C CA . LEU A 1 175 ? 0.012 -5.514 -8.679 1.00 94.88 175 LEU A CA 1
ATOM 1308 C C . LEU A 1 175 ? 0.541 -5.316 -10.104 1.00 94.88 175 LEU A C 1
ATOM 1310 O O . LEU A 1 175 ? 1.537 -5.929 -10.493 1.00 94.88 175 LEU A O 1
ATOM 1314 N N . SER A 1 176 ? -0.065 -4.395 -10.853 1.00 96.12 176 SER A N 1
ATOM 1315 C CA . SER A 1 176 ? 0.372 -4.052 -12.207 1.00 96.12 176 SER A CA 1
ATOM 1316 C C . SER A 1 176 ? 1.792 -3.469 -12.238 1.00 96.12 176 SER A C 1
ATOM 1318 O O . SER A 1 176 ? 2.519 -3.733 -13.194 1.00 96.12 176 SER A O 1
ATOM 1320 N N . THR A 1 177 ? 2.244 -2.758 -11.192 1.00 96.44 177 THR A N 1
ATOM 1321 C CA . THR A 1 177 ? 3.643 -2.283 -11.111 1.00 96.44 177 THR A CA 1
ATOM 1322 C C . THR A 1 177 ? 4.654 -3.427 -11.079 1.00 96.44 177 THR A C 1
ATOM 1324 O O . THR A 1 177 ? 5.698 -3.344 -11.725 1.00 96.44 177 THR A O 1
ATOM 1327 N N . TYR A 1 178 ? 4.338 -4.517 -10.373 1.00 95.06 178 TYR A N 1
ATOM 1328 C CA . TYR A 1 178 ? 5.234 -5.665 -10.246 1.00 95.06 178 TYR A CA 1
ATOM 1329 C C . TYR A 1 178 ? 5.257 -6.491 -11.531 1.00 95.06 178 TYR A C 1
ATOM 1331 O O . TYR A 1 178 ? 6.318 -6.955 -11.946 1.00 95.06 178 TYR A O 1
ATOM 1339 N N . ILE A 1 179 ? 4.109 -6.615 -12.203 1.00 96.62 179 ILE A N 1
ATOM 1340 C CA . ILE A 1 179 ? 4.013 -7.249 -13.524 1.00 96.62 179 ILE A CA 1
ATOM 1341 C C . ILE A 1 179 ? 4.832 -6.460 -14.553 1.00 96.62 179 ILE A C 1
ATOM 1343 O O . ILE A 1 179 ? 5.590 -7.052 -15.327 1.00 96.62 179 ILE A O 1
ATOM 1347 N N . ALA A 1 180 ? 4.723 -5.129 -14.544 1.00 96.56 180 ALA A N 1
ATOM 1348 C CA . ALA A 1 180 ? 5.499 -4.262 -15.423 1.00 96.56 180 ALA A CA 1
ATOM 1349 C C . ALA A 1 180 ? 7.006 -4.391 -15.148 1.00 96.56 180 ALA A C 1
ATOM 1351 O O . ALA A 1 180 ? 7.784 -4.569 -16.085 1.00 96.56 180 ALA A O 1
ATOM 1352 N N . PHE A 1 181 ? 7.412 -4.413 -13.874 1.00 96.12 181 PHE A N 1
ATOM 1353 C CA . PHE A 1 181 ? 8.802 -4.646 -13.487 1.00 96.12 181 PHE A CA 1
ATOM 1354 C C . PHE A 1 181 ? 9.326 -6.003 -13.980 1.00 96.12 181 PHE A C 1
ATOM 1356 O O . PHE A 1 181 ? 10.368 -6.066 -14.631 1.00 96.12 181 PHE A O 1
ATOM 1363 N N . ALA A 1 182 ? 8.591 -7.092 -13.734 1.00 96.25 182 ALA A N 1
ATOM 1364 C CA . ALA A 1 182 ? 8.984 -8.429 -14.176 1.00 96.25 182 ALA A CA 1
ATOM 1365 C C . ALA A 1 182 ? 9.118 -8.510 -15.708 1.00 96.25 182 ALA A C 1
ATOM 1367 O O . ALA A 1 182 ? 10.098 -9.047 -16.222 1.00 96.25 182 ALA A O 1
ATOM 1368 N N . SER A 1 183 ? 8.174 -7.911 -16.438 1.00 95.00 183 SER A N 1
ATOM 1369 C CA . SER A 1 183 ? 8.205 -7.849 -17.906 1.00 95.00 183 SER A CA 1
ATOM 1370 C C . SER A 1 183 ? 9.418 -7.065 -18.415 1.00 95.00 183 SER A C 1
ATOM 1372 O O . SER A 1 183 ? 10.117 -7.516 -19.324 1.00 95.00 183 SER A O 1
ATOM 1374 N N . GLY A 1 184 ? 9.714 -5.919 -17.791 1.00 95.25 184 GLY A N 1
ATOM 1375 C CA . GLY A 1 184 ? 10.882 -5.109 -18.125 1.00 95.25 184 GLY A CA 1
ATOM 1376 C C . GLY A 1 184 ? 12.196 -5.847 -17.873 1.00 95.25 184 GLY A C 1
ATOM 1377 O O . GLY A 1 184 ? 13.100 -5.793 -18.711 1.00 95.25 184 GLY A O 1
ATOM 1378 N N . LEU A 1 185 ? 12.275 -6.603 -16.773 1.00 94.75 185 LEU A N 1
ATOM 1379 C CA . LEU A 1 185 ? 13.436 -7.417 -16.418 1.00 94.75 185 LEU A CA 1
ATOM 1380 C C . LEU A 1 185 ? 13.695 -8.525 -17.446 1.00 94.75 185 LEU A C 1
ATOM 1382 O O . LEU A 1 185 ? 14.829 -8.685 -17.892 1.00 94.75 185 LEU A O 1
ATOM 1386 N N . ILE A 1 186 ? 12.649 -9.245 -17.865 1.00 93.06 186 ILE A N 1
ATOM 1387 C CA . ILE A 1 186 ? 12.740 -10.295 -18.893 1.00 93.06 186 ILE A CA 1
ATOM 1388 C C . ILE A 1 186 ? 13.227 -9.704 -20.221 1.00 93.06 186 ILE A C 1
ATOM 1390 O O . ILE A 1 186 ? 14.157 -10.233 -20.831 1.00 93.06 186 ILE A O 1
ATOM 1394 N N . GLY A 1 187 ? 12.652 -8.575 -20.650 1.00 91.12 187 GLY A N 1
ATOM 1395 C CA . GLY A 1 187 ? 13.086 -7.890 -21.870 1.00 91.12 187 GLY A CA 1
ATOM 1396 C C . GLY A 1 187 ? 14.553 -7.454 -21.812 1.00 91.12 187 GLY A C 1
ATOM 1397 O O . GLY A 1 187 ? 15.293 -7.639 -22.779 1.00 91.12 187 GLY A O 1
ATOM 1398 N N . ALA A 1 188 ? 15.002 -6.958 -20.654 1.00 92.12 188 ALA A N 1
ATOM 1399 C CA . ALA A 1 188 ? 16.364 -6.479 -20.478 1.00 92.12 188 ALA A CA 1
ATOM 1400 C C . ALA A 1 188 ? 17.333 -7.661 -20.504 1.00 92.12 188 ALA A C 1
ATOM 1402 O O . ALA A 1 188 ? 18.335 -7.622 -21.211 1.00 92.12 188 ALA A O 1
ATOM 1403 N N . TYR A 1 189 ? 16.992 -8.750 -19.813 1.00 91.44 189 TYR A N 1
ATOM 1404 C CA . TYR A 1 189 ? 17.754 -9.992 -19.836 1.00 91.44 189 TYR A CA 1
ATOM 1405 C C . TYR A 1 189 ? 17.935 -10.533 -21.262 1.00 91.44 189 TYR A C 1
ATOM 1407 O O . TYR A 1 189 ? 19.060 -10.813 -21.675 1.00 91.44 189 TYR A O 1
ATOM 1415 N N . HIS A 1 190 ? 16.858 -10.604 -22.051 1.00 87.88 190 HIS A N 1
ATOM 1416 C CA . HIS A 1 190 ? 16.938 -11.053 -23.443 1.00 87.88 190 HIS A CA 1
ATOM 1417 C C . HIS A 1 190 ? 17.740 -10.116 -24.349 1.00 87.88 190 HIS A C 1
ATOM 1419 O O . HIS A 1 190 ? 18.326 -10.589 -25.321 1.00 87.88 190 HIS A O 1
ATOM 1425 N N . ALA A 1 191 ? 17.788 -8.816 -24.051 1.00 87.44 191 ALA A N 1
ATOM 1426 C CA . ALA A 1 191 ? 18.617 -7.875 -24.797 1.00 87.44 191 ALA A CA 1
ATOM 1427 C C . ALA A 1 191 ? 20.113 -8.202 -24.643 1.00 87.44 191 ALA A C 1
ATOM 1429 O O . ALA A 1 191 ? 20.850 -8.162 -25.623 1.00 87.44 191 ALA A O 1
ATOM 1430 N N . PHE A 1 192 ? 20.544 -8.587 -23.438 1.00 83.38 192 PHE A N 1
ATOM 1431 C CA . PHE A 1 192 ? 21.944 -8.904 -23.137 1.00 83.38 192 PHE A CA 1
ATOM 1432 C C . PHE A 1 192 ? 22.373 -10.330 -23.509 1.00 83.38 192 PHE A C 1
ATOM 1434 O O . PHE A 1 192 ? 23.570 -10.623 -23.481 1.00 83.38 192 PHE A O 1
ATOM 1441 N N . LEU A 1 193 ? 21.442 -11.218 -23.870 1.00 83.69 193 LEU A N 1
ATOM 1442 C CA . LEU A 1 193 ? 21.800 -12.557 -24.330 1.00 83.69 193 LEU A CA 1
ATOM 1443 C C . LEU A 1 193 ? 22.469 -12.501 -25.716 1.00 83.69 193 LEU A C 1
ATOM 1445 O O . LEU A 1 193 ? 21.962 -11.827 -26.618 1.00 83.69 193 LEU A O 1
ATOM 1449 N N . PRO A 1 194 ? 23.577 -13.236 -25.934 1.00 66.31 194 PRO A N 1
ATOM 1450 C CA . PRO A 1 194 ? 24.204 -13.319 -27.246 1.00 66.31 194 PRO A CA 1
ATOM 1451 C C . PRO A 1 194 ? 23.217 -13.901 -28.264 1.00 66.31 194 PRO A C 1
ATOM 1453 O O . PRO A 1 194 ? 22.797 -15.053 -28.150 1.00 66.31 194 PRO A O 1
ATOM 1456 N N . ARG A 1 195 ? 22.861 -13.131 -29.297 1.00 63.41 195 ARG A N 1
ATOM 1457 C CA . ARG A 1 195 ? 22.186 -13.681 -30.481 1.00 63.41 195 ARG A CA 1
ATOM 1458 C C . ARG A 1 195 ? 23.233 -14.399 -31.335 1.00 63.41 195 ARG A C 1
ATOM 1460 O O . ARG A 1 195 ? 23.802 -13.813 -32.247 1.00 63.41 195 ARG A O 1
ATOM 1467 N N . GLY A 1 196 ? 23.533 -15.639 -30.958 1.00 58.00 196 GLY A N 1
ATOM 1468 C CA . GLY A 1 196 ? 24.541 -16.490 -31.590 1.00 58.00 196 GLY A CA 1
ATOM 1469 C C . GLY A 1 196 ? 24.513 -17.917 -31.043 1.00 58.00 196 GLY A C 1
ATOM 1470 O O . GLY A 1 196 ? 25.503 -18.365 -30.479 1.00 58.00 196 GLY A O 1
ATOM 1471 N N . ALA A 1 197 ? 23.363 -18.589 -31.150 1.00 40.41 197 ALA A N 1
ATOM 1472 C CA . ALA A 1 197 ? 23.199 -20.041 -30.988 1.00 40.41 197 ALA A CA 1
ATOM 1473 C C . ALA A 1 197 ? 21.829 -20.484 -31.550 1.00 40.41 197 ALA A C 1
ATOM 1475 O O . ALA A 1 197 ? 20.981 -20.994 -30.821 1.00 40.41 197 ALA A O 1
ATOM 1476 N N . ALA A 1 198 ? 21.590 -20.206 -32.832 1.00 35.25 198 ALA A N 1
ATOM 1477 C CA . ALA A 1 198 ? 20.602 -20.872 -33.681 1.00 35.25 198 ALA A CA 1
ATOM 1478 C C . ALA A 1 198 ? 21.028 -20.674 -35.138 1.00 35.25 198 ALA A C 1
ATOM 1480 O O . ALA A 1 198 ? 21.385 -19.518 -35.468 1.00 35.25 198 ALA A O 1
#